Protein AF-A0A9E2GAQ6-F1 (afdb_monomer_lite)

Secondary structure (DSSP, 8-state):
-HHHHHHHHHHHHHHHHHHHHHHHTTT-HHHHHHHHHHHHHHHHHHHHHHHTTT--HHHHHHHHHHHHHHHHHHHHHHHHHHTS-----------PPTT----B--HHHHHHHHHHHHHHHHHHHHHHHHH--HHHHHHHHHHHHHHHHHHHHHHHHHHTEEEEEEEEEESTT--EEEEEEPPTT-S-B-GGGT---TTS--EEEEEEEEEPTTS-EEEEEEEEE--SS----TTSS-EE-S--TTGGGGGGS-TT--EEEEEEE-TTSPEEEEEEEE--

Foldseek 3Di:
DVQVVLLVVLLVVLLVVLVVVCVVVVNPNPVSLVVLVVQLVVLVVVLVVVVVVVDDPVVSVSSCSRGNVSSVSSSVVNQVVSPHDPDPPPDPDDPDDPDDDQKDFALQLLLVQLVCLQVVLVVVLVVLVVPPDDPVSVVSNVVSVVSNVVSVVSNVVSVLAPFEKEWEFEEQLSPWIWIATDPSNDRMDHCCLFDPDSVWDKAFQEWEWEQEPVRHIYIYGYIYTYDPDDDDSPPGNIDTDPDDLCPVVCVVRDGPFYKYWYWYQDPVRHTHTDDIDGPD

Radius of gyration: 24.65 Å; chains: 1; bounding box: 56×33×73 Å

pLDDT: mean 80.44, std 11.66, range [33.75, 93.94]

Sequence (280 aa):
MNYIVDFIINSASYFIMAYFVYSILGRNRKISVIGLSILLAVELFNFIGGILLNIDIKIMILYFVATVLPVLVALYGFLRITGGLPSFRVKFKGKKLKGISGDIQPKYLSSIFSYISIVGSLTFGILAYFYIEDYMKYVIIGVLTLSFIFGIYMVITNAQIESEKVILIIGRNKEKIYNYDIPKNKQRVVIADFFNNPNYIVDPIGIAILKQEDKKIEKHYLYWIATGDQIDVKGTDLKEITLLSYKDDLDHFEKYHFRSLTFQVGRMGKAELLTNKRIK

Structure (mmCIF, N/CA/C/O backbone):
data_AF-A0A9E2GAQ6-F1
#
_entry.id   AF-A0A9E2GAQ6-F1
#
loop_
_atom_site.group_PDB
_atom_site.id
_atom_site.type_symbol
_atom_site.label_atom_id
_atom_site.label_alt_id
_atom_site.label_comp_id
_atom_site.label_asym_id
_atom_site.label_entity_id
_atom_site.label_seq_id
_atom_site.pdbx_PDB_ins_code
_atom_site.Cartn_x
_atom_site.Cartn_y
_atom_site.Cartn_z
_atom_site.occupancy
_atom_site.B_iso_or_equiv
_atom_site.auth_seq_id
_atom_site.auth_comp_id
_atom_site.auth_asym_id
_atom_site.auth_atom_id
_atom_site.pdbx_PDB_model_num
ATOM 1 N N . MET A 1 1 ? 20.788 4.998 -30.306 1.00 50.44 1 MET A N 1
ATOM 2 C CA . MET A 1 1 ? 20.248 6.294 -29.837 1.00 50.44 1 MET A CA 1
ATOM 3 C C . MET A 1 1 ? 18.824 6.551 -30.343 1.00 50.44 1 MET A C 1
ATOM 5 O O . MET A 1 1 ? 17.966 6.782 -29.503 1.00 50.44 1 MET A O 1
ATOM 9 N N . ASN A 1 2 ? 18.536 6.403 -31.648 1.00 67.81 2 ASN A N 1
ATOM 10 C CA . ASN A 1 2 ? 17.190 6.634 -32.216 1.00 67.81 2 ASN A CA 1
ATOM 11 C C . ASN A 1 2 ? 16.089 5.758 -31.589 1.00 67.81 2 ASN A C 1
ATOM 13 O O . ASN A 1 2 ? 15.132 6.295 -31.055 1.00 67.81 2 ASN A O 1
ATOM 17 N N . TYR A 1 3 ? 16.286 4.440 -31.483 1.00 72.50 3 TYR A N 1
ATOM 18 C CA . TYR A 1 3 ? 15.240 3.527 -30.989 1.00 72.50 3 TYR A CA 1
ATOM 19 C C . TYR A 1 3 ? 14.735 3.797 -29.563 1.00 72.50 3 TYR A C 1
ATOM 21 O O . TYR A 1 3 ? 13.571 3.541 -29.272 1.00 72.50 3 TYR A O 1
ATOM 29 N N . ILE A 1 4 ? 15.584 4.304 -28.660 1.00 74.25 4 ILE A N 1
ATOM 30 C CA . ILE A 1 4 ? 15.154 4.634 -27.288 1.00 74.25 4 ILE A CA 1
ATOM 31 C C . ILE A 1 4 ? 14.362 5.943 -27.283 1.00 74.25 4 ILE A C 1
ATOM 33 O O . ILE A 1 4 ? 13.358 6.055 -26.583 1.00 74.25 4 ILE A O 1
ATOM 37 N N . VAL A 1 5 ? 14.798 6.928 -28.068 1.00 75.81 5 VAL A N 1
ATOM 38 C CA . VAL A 1 5 ? 14.075 8.194 -28.229 1.00 75.81 5 VAL A CA 1
ATOM 39 C C . VAL A 1 5 ? 12.713 7.930 -28.871 1.00 75.81 5 VAL A C 1
ATOM 41 O O . VAL A 1 5 ? 11.700 8.366 -28.329 1.00 75.81 5 VAL A O 1
ATOM 44 N N . ASP A 1 6 ? 12.671 7.118 -29.926 1.00 79.50 6 ASP A N 1
ATOM 45 C CA . ASP A 1 6 ? 11.439 6.697 -30.597 1.00 79.50 6 ASP A CA 1
ATOM 46 C C . ASP A 1 6 ? 10.524 5.921 -29.643 1.00 79.50 6 ASP A C 1
ATOM 48 O O . ASP A 1 6 ? 9.328 6.193 -29.565 1.00 79.50 6 ASP A O 1
ATOM 52 N N . PHE A 1 7 ? 11.083 5.018 -28.832 1.00 85.94 7 PHE A N 1
ATOM 53 C CA . PHE A 1 7 ? 10.340 4.309 -27.790 1.00 85.94 7 PHE A CA 1
ATOM 54 C C . PHE A 1 7 ? 9.675 5.271 -26.795 1.00 85.94 7 PHE A C 1
ATOM 56 O O . PHE A 1 7 ? 8.484 5.131 -26.498 1.00 85.94 7 PHE A O 1
ATOM 63 N N . ILE A 1 8 ? 10.425 6.251 -26.278 1.00 82.88 8 ILE A N 1
ATOM 64 C CA . ILE A 1 8 ? 9.920 7.228 -25.304 1.00 82.88 8 ILE A CA 1
ATOM 65 C C . ILE A 1 8 ? 8.842 8.106 -25.947 1.00 82.88 8 ILE A C 1
ATOM 67 O O . ILE A 1 8 ? 7.776 8.284 -25.356 1.00 82.88 8 ILE A O 1
ATOM 71 N N . ILE A 1 9 ? 9.088 8.617 -27.156 1.00 85.00 9 ILE A N 1
ATOM 72 C CA . ILE A 1 9 ? 8.151 9.480 -27.885 1.00 85.00 9 ILE A CA 1
ATOM 73 C C . ILE A 1 9 ? 6.862 8.724 -28.205 1.00 85.00 9 ILE A C 1
ATOM 75 O O . ILE A 1 9 ? 5.777 9.255 -27.961 1.00 85.00 9 ILE A O 1
ATOM 79 N N . ASN A 1 10 ? 6.949 7.477 -28.671 1.00 87.25 10 ASN A N 1
ATOM 80 C CA . ASN A 1 10 ? 5.779 6.658 -28.987 1.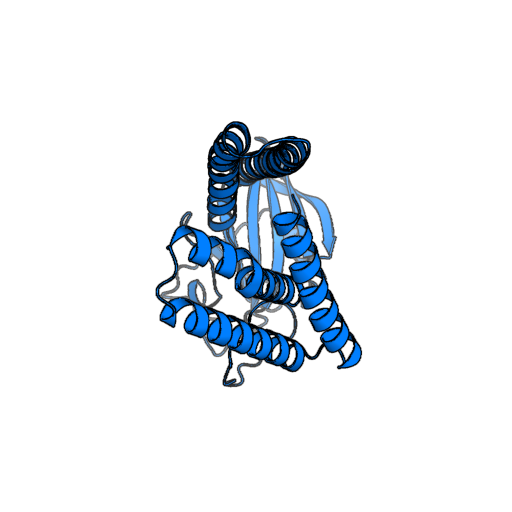00 87.25 10 ASN A CA 1
ATOM 81 C C . ASN A 1 10 ? 4.986 6.321 -27.719 1.00 87.25 10 ASN A C 1
ATOM 83 O O . ASN A 1 10 ? 3.768 6.499 -27.684 1.00 87.25 10 ASN A O 1
ATOM 87 N N . SER A 1 11 ? 5.671 5.934 -26.636 1.00 89.06 11 SER A N 1
ATOM 88 C CA . SER A 1 11 ? 5.033 5.670 -25.338 1.00 89.06 11 SER A CA 1
ATOM 89 C C . SER A 1 11 ? 4.294 6.904 -24.813 1.00 89.06 11 SER A C 1
ATOM 91 O O . SER A 1 11 ? 3.138 6.814 -24.392 1.00 89.06 11 SER A O 1
ATOM 93 N N . ALA A 1 12 ? 4.941 8.073 -24.864 1.00 85.50 12 ALA A N 1
ATOM 94 C CA . ALA A 1 12 ? 4.353 9.338 -24.438 1.00 85.50 12 ALA A CA 1
ATOM 95 C C . ALA A 1 12 ? 3.166 9.738 -25.325 1.00 85.50 12 ALA A C 1
ATOM 97 O O . ALA A 1 12 ? 2.124 10.129 -24.806 1.00 85.50 12 ALA A O 1
ATOM 98 N N . SER A 1 13 ? 3.284 9.580 -26.643 1.00 83.50 13 SER A N 1
ATOM 99 C CA . SER A 1 13 ? 2.233 9.912 -27.613 1.00 83.50 13 SER A CA 1
ATOM 100 C C . SER A 1 13 ? 0.969 9.080 -27.397 1.00 83.50 13 SER A C 1
ATOM 102 O O . SER A 1 13 ? -0.120 9.639 -27.250 1.00 83.50 13 SER A O 1
ATOM 104 N N . TYR A 1 14 ? 1.103 7.754 -27.280 1.00 91.31 14 TYR A N 1
ATOM 105 C CA . TYR A 1 14 ? -0.030 6.867 -26.999 1.00 91.31 14 TYR A CA 1
ATOM 106 C C . TYR A 1 14 ? -0.682 7.177 -25.650 1.00 91.31 14 TYR A C 1
ATOM 108 O O . TYR A 1 14 ? -1.912 7.194 -25.536 1.00 91.31 14 TYR A O 1
ATOM 116 N N . PHE A 1 15 ? 0.129 7.475 -24.632 1.00 90.12 15 PHE A N 1
ATOM 117 C CA . PHE A 1 15 ? -0.366 7.864 -23.318 1.00 90.12 15 PHE A CA 1
ATOM 118 C C . PHE A 1 15 ? -1.146 9.187 -23.362 1.00 90.12 15 PHE A C 1
ATOM 120 O O . PHE A 1 15 ? -2.269 9.254 -22.857 1.00 90.12 15 PHE A O 1
ATOM 127 N N . ILE A 1 16 ? -0.583 10.227 -23.987 1.00 85.25 16 ILE A N 1
ATOM 128 C CA . ILE A 1 16 ? -1.205 11.553 -24.117 1.00 85.25 16 ILE A CA 1
ATOM 129 C C . ILE A 1 16 ? -2.524 11.440 -24.875 1.00 85.25 16 ILE A C 1
ATOM 131 O O . ILE A 1 16 ? -3.532 11.979 -24.422 1.00 85.25 16 ILE A O 1
ATOM 135 N N . MET A 1 17 ? -2.552 10.691 -25.977 1.00 86.06 17 MET A N 1
ATOM 136 C CA . MET A 1 17 ? -3.766 10.464 -26.757 1.00 86.06 17 MET A CA 1
ATOM 137 C C . MET A 1 17 ? -4.860 9.789 -25.919 1.00 86.06 17 MET A C 1
ATOM 139 O O . MET A 1 17 ? -5.995 10.267 -25.866 1.00 86.06 17 MET A O 1
ATOM 143 N N . ALA A 1 18 ? -4.528 8.712 -25.203 1.00 86.25 18 ALA A N 1
ATOM 144 C CA . ALA A 1 18 ? -5.488 8.024 -24.344 1.00 86.25 18 ALA A CA 1
ATOM 145 C C . ALA A 1 18 ? -6.003 8.917 -23.204 1.00 86.25 18 ALA A C 1
ATOM 147 O O . ALA A 1 18 ? -7.195 8.881 -22.869 1.00 86.25 18 ALA A O 1
ATOM 148 N N . TYR A 1 19 ? -5.120 9.742 -22.634 1.00 83.25 19 TYR A N 1
ATOM 149 C CA . TYR A 1 19 ? -5.453 10.722 -21.603 1.00 83.25 19 TYR A CA 1
ATOM 150 C C . TYR A 1 19 ? -6.333 11.860 -22.132 1.00 83.25 19 TYR A C 1
ATOM 152 O O . TYR A 1 19 ? -7.272 12.283 -21.458 1.00 83.25 19 TYR A O 1
ATOM 160 N N . PHE A 1 20 ? -6.094 12.315 -23.358 1.00 81.69 20 PHE A N 1
ATOM 161 C CA . PHE A 1 20 ? -6.903 13.332 -24.018 1.00 81.69 20 PHE A CA 1
ATOM 162 C C . PHE A 1 20 ? -8.332 12.836 -24.273 1.00 81.69 20 PHE A C 1
ATOM 164 O O . PHE A 1 20 ? -9.295 13.482 -23.856 1.00 81.69 20 PHE A O 1
ATOM 171 N N . VAL A 1 21 ? -8.473 11.629 -24.837 1.00 80.50 21 VAL A N 1
ATOM 172 C CA . VAL A 1 21 ? -9.771 10.951 -25.019 1.00 80.50 21 VAL A CA 1
ATOM 173 C C . VAL A 1 21 ? -10.489 10.773 -23.678 1.00 80.50 21 VAL A C 1
ATOM 175 O O . VAL A 1 21 ? -11.688 11.025 -23.562 1.00 80.50 21 VAL A O 1
ATOM 178 N N . TYR A 1 22 ? -9.747 10.399 -22.635 1.00 85.31 22 TYR A N 1
ATOM 179 C CA . TYR A 1 22 ? -10.284 10.257 -21.283 1.00 85.31 22 TYR A CA 1
ATOM 180 C C . TYR A 1 22 ? -10.822 11.582 -20.734 1.00 85.31 22 TYR A C 1
ATOM 182 O O . TYR A 1 22 ? -11.888 11.602 -20.116 1.00 85.31 22 TYR A O 1
ATOM 190 N N . SER A 1 23 ? -10.101 12.681 -20.963 1.00 77.25 23 SER A N 1
ATOM 191 C CA . SER A 1 23 ? -10.471 14.018 -20.499 1.00 77.25 23 SER A CA 1
ATOM 192 C C . SER A 1 23 ? -11.749 14.525 -21.176 1.00 77.25 23 SER A C 1
ATOM 194 O O . SER A 1 23 ? -12.687 14.923 -20.485 1.00 77.25 23 SER A O 1
ATOM 196 N N . ILE A 1 24 ? -11.828 14.430 -22.509 1.00 81.06 24 ILE A N 1
ATOM 197 C CA . ILE A 1 24 ? -12.977 14.913 -23.297 1.00 81.06 24 ILE A CA 1
ATOM 198 C C . ILE A 1 24 ? -14.250 14.123 -22.988 1.00 81.06 24 ILE A C 1
ATOM 200 O O . ILE A 1 24 ? -15.330 14.696 -22.878 1.00 81.06 24 ILE A O 1
ATOM 204 N N . LEU A 1 25 ? -14.138 12.811 -22.779 1.00 79.31 25 LEU A N 1
ATOM 205 C CA . LEU A 1 25 ? -15.284 11.935 -22.516 1.00 79.31 25 LEU A CA 1
ATOM 206 C C . LEU A 1 25 ? -15.720 11.937 -21.042 1.00 79.31 25 LEU A C 1
ATOM 208 O O . LEU A 1 25 ? -16.242 10.939 -20.538 1.00 79.31 25 LEU A O 1
ATOM 212 N N . GLY A 1 26 ? -15.472 13.034 -20.321 1.00 76.12 26 GLY A N 1
ATOM 213 C CA . GLY A 1 26 ? -15.913 13.210 -18.938 1.00 76.12 26 GLY A CA 1
ATOM 214 C C . GLY A 1 26 ? -15.288 12.206 -17.970 1.00 76.12 26 GLY A C 1
ATOM 215 O O . GLY A 1 26 ? -15.963 11.716 -17.065 1.00 76.12 26 GLY A O 1
ATOM 216 N N . ARG A 1 27 ? -14.005 11.867 -18.161 1.00 78.31 27 ARG A N 1
ATOM 217 C CA . ARG A 1 27 ? -13.270 10.873 -17.356 1.00 78.31 27 ARG A CA 1
ATOM 218 C C . ARG A 1 27 ? -13.825 9.447 -17.486 1.00 78.31 27 ARG A C 1
ATOM 220 O O . ARG A 1 27 ? -13.675 8.614 -16.585 1.00 78.31 27 ARG A O 1
ATOM 227 N N . ASN A 1 28 ? -14.450 9.118 -18.619 1.00 77.69 28 ASN A N 1
ATOM 228 C CA . ASN A 1 28 ? -14.881 7.754 -18.911 1.00 77.69 28 ASN A CA 1
ATOM 229 C C . ASN A 1 28 ? -13.713 6.886 -19.409 1.00 77.69 28 ASN A C 1
ATOM 231 O O . ASN A 1 28 ? -13.470 6.738 -20.605 1.00 77.69 28 ASN A O 1
ATOM 235 N N . ARG A 1 29 ? -13.014 6.243 -18.469 1.00 81.25 29 ARG A N 1
ATOM 236 C CA . ARG A 1 29 ? -11.838 5.394 -18.746 1.00 81.25 29 ARG A CA 1
ATOM 237 C C . ARG A 1 29 ? -12.072 4.234 -19.714 1.00 81.25 29 ARG A C 1
ATOM 239 O O . ARG A 1 29 ? -11.113 3.762 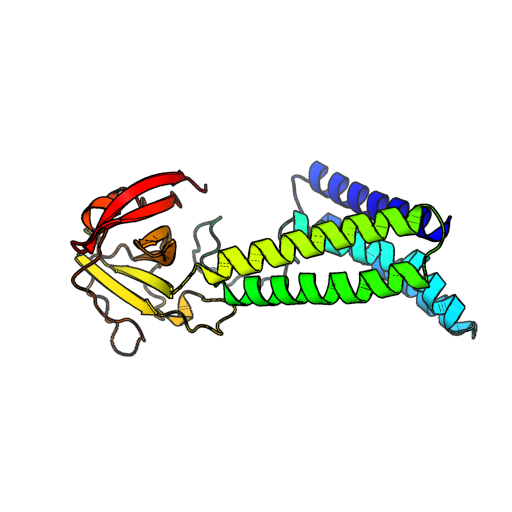-20.309 1.00 81.25 29 ARG A O 1
ATOM 246 N N . LYS A 1 30 ? -13.308 3.731 -19.847 1.00 84.19 30 LYS A N 1
ATOM 247 C CA . LYS A 1 30 ? -13.574 2.525 -20.650 1.00 84.19 30 LYS A CA 1
ATOM 248 C C . LYS A 1 30 ? -13.157 2.722 -22.102 1.00 84.19 30 LYS A C 1
ATOM 250 O O . LYS A 1 30 ? -12.543 1.835 -22.674 1.00 84.19 30 LYS A O 1
ATOM 255 N N . ILE A 1 31 ? -13.467 3.886 -22.660 1.00 79.88 31 ILE A N 1
ATOM 256 C CA . ILE A 1 31 ? -13.264 4.170 -24.080 1.00 79.88 31 ILE A CA 1
ATOM 257 C C . ILE A 1 31 ? -11.769 4.325 -24.382 1.00 79.88 31 ILE A C 1
ATOM 259 O O . ILE A 1 31 ? -11.275 3.704 -25.315 1.00 79.88 31 ILE A O 1
ATOM 263 N N . SER A 1 32 ? -11.020 5.030 -23.528 1.00 85.75 32 SER A N 1
ATOM 264 C CA . SER A 1 32 ? -9.559 5.135 -23.649 1.00 85.75 32 SER A CA 1
ATOM 265 C C . SER A 1 32 ? -8.843 3.791 -23.499 1.00 85.75 32 SER A C 1
ATOM 267 O O . SER A 1 32 ? -7.904 3.515 -24.239 1.00 85.75 32 SER A O 1
ATOM 269 N N . VAL A 1 33 ? -9.293 2.930 -22.574 1.00 88.25 33 VAL A N 1
ATOM 270 C CA . VAL A 1 33 ? -8.733 1.575 -22.419 1.00 88.25 33 VAL A CA 1
ATOM 271 C C . VAL A 1 33 ? -9.036 0.717 -23.644 1.00 88.25 33 VAL A C 1
ATOM 273 O O . VAL A 1 33 ? -8.145 0.013 -24.108 1.00 88.25 33 VAL A O 1
ATOM 276 N N . ILE A 1 34 ? -10.257 0.781 -24.186 1.00 85.62 34 ILE A N 1
ATOM 277 C CA . ILE A 1 34 ? -10.624 0.070 -25.420 1.00 85.62 34 ILE A CA 1
ATOM 278 C C . ILE A 1 34 ? -9.745 0.545 -26.582 1.00 85.62 34 ILE A C 1
ATOM 280 O O . ILE A 1 34 ? -9.168 -0.291 -27.266 1.00 85.62 34 ILE A O 1
ATOM 284 N N . GLY A 1 35 ? -9.566 1.859 -26.753 1.00 84.44 35 GLY A N 1
ATOM 285 C CA . GLY A 1 35 ? -8.701 2.419 -27.796 1.00 84.44 35 GLY A CA 1
ATOM 286 C C . GLY A 1 35 ? -7.252 1.933 -27.696 1.00 84.44 35 GLY A C 1
ATOM 287 O O . GLY A 1 35 ? -6.705 1.435 -28.675 1.00 84.44 35 GLY A O 1
ATOM 288 N N . LEU A 1 36 ? -6.652 1.984 -26.502 1.00 87.50 36 LEU A N 1
ATOM 289 C CA . LEU A 1 36 ? -5.300 1.454 -26.277 1.00 87.50 36 LEU A CA 1
ATOM 290 C C . LEU A 1 36 ? -5.212 -0.067 -26.458 1.00 87.50 36 LEU A C 1
ATOM 292 O O . LEU A 1 36 ? -4.188 -0.566 -26.910 1.00 87.50 36 LEU A O 1
ATOM 296 N N . SER A 1 37 ? -6.271 -0.808 -26.125 1.00 86.81 37 SER A N 1
ATOM 297 C CA . SER A 1 37 ? -6.312 -2.265 -26.311 1.00 86.81 37 SER A CA 1
ATOM 298 C C . SER A 1 37 ? -6.412 -2.646 -27.789 1.00 86.81 37 SER A C 1
ATOM 300 O O . SER A 1 37 ? -5.791 -3.620 -28.200 1.00 86.81 37 SER A O 1
ATOM 302 N N . ILE A 1 38 ? -7.151 -1.872 -28.592 1.00 89.56 38 ILE A N 1
ATOM 303 C CA . ILE A 1 38 ? -7.209 -2.042 -30.051 1.00 89.56 38 ILE A CA 1
ATOM 304 C C . ILE A 1 38 ? -5.837 -1.752 -30.660 1.00 89.56 38 ILE A C 1
ATOM 306 O O . ILE A 1 38 ? -5.345 -2.563 -31.435 1.00 89.56 38 ILE A O 1
ATOM 310 N N . LEU A 1 39 ? -5.189 -0.651 -30.266 1.00 89.19 39 LEU A N 1
ATOM 311 C CA . LEU A 1 39 ? -3.830 -0.334 -30.718 1.00 89.19 39 LEU A CA 1
ATOM 312 C C . LEU A 1 39 ? -2.841 -1.440 -30.349 1.00 89.19 39 LEU A C 1
ATOM 314 O O . LEU A 1 39 ? -2.064 -1.873 -31.190 1.00 89.19 39 LEU A O 1
ATOM 318 N N . LEU A 1 40 ? -2.921 -1.960 -29.123 1.00 92.06 40 LEU A N 1
ATOM 319 C CA . LEU A 1 40 ? -2.081 -3.073 -28.694 1.00 92.06 40 LEU A CA 1
ATOM 320 C C . LEU A 1 40 ? -2.331 -4.330 -29.535 1.00 92.06 40 LEU A C 1
ATOM 322 O O . LEU A 1 40 ? -1.381 -5.016 -29.894 1.00 92.06 40 LEU A O 1
ATOM 326 N N . ALA A 1 41 ? -3.590 -4.631 -29.858 1.00 89.00 41 ALA A N 1
ATOM 327 C CA . ALA A 1 41 ? -3.937 -5.766 -30.707 1.00 89.00 41 ALA A CA 1
ATOM 328 C C . ALA A 1 41 ? -3.405 -5.600 -32.140 1.00 89.00 41 ALA A C 1
ATOM 330 O O . ALA A 1 41 ? -2.921 -6.572 -32.713 1.00 89.00 41 ALA A O 1
ATOM 331 N N . VAL A 1 42 ? -3.445 -4.383 -32.694 1.00 89.75 42 VAL A N 1
ATOM 332 C CA . VAL A 1 42 ? -2.872 -4.064 -34.012 1.00 89.75 42 VAL A CA 1
ATOM 333 C C . VAL A 1 42 ? -1.354 -4.245 -34.003 1.00 89.75 42 VAL A C 1
ATOM 335 O O . VAL A 1 42 ? -0.823 -4.940 -34.866 1.00 89.75 42 VAL A O 1
ATOM 338 N N . GLU A 1 43 ? -0.653 -3.702 -33.005 1.00 90.94 43 GLU A N 1
ATOM 339 C CA . GLU A 1 43 ? 0.805 -3.855 -32.909 1.00 90.94 43 GLU A CA 1
ATOM 340 C C . GLU A 1 43 ? 1.224 -5.307 -32.658 1.00 90.94 43 GLU A C 1
ATOM 342 O O . GLU A 1 43 ? 2.198 -5.779 -33.237 1.00 90.94 43 GLU A O 1
ATOM 347 N N . LEU A 1 44 ? 0.464 -6.056 -31.853 1.00 90.31 44 LEU A N 1
ATOM 348 C CA . LEU A 1 44 ? 0.684 -7.492 -31.669 1.00 90.31 44 LEU A CA 1
ATOM 349 C C . LEU A 1 44 ? 0.443 -8.278 -32.959 1.00 90.31 44 LEU A C 1
ATOM 351 O O . LEU A 1 44 ? 1.196 -9.204 -33.248 1.00 90.31 44 LEU A O 1
ATOM 355 N N . PHE A 1 45 ? -0.572 -7.919 -33.745 1.00 90.19 45 PHE A N 1
ATOM 356 C CA . PHE A 1 45 ? -0.833 -8.554 -35.034 1.00 90.19 45 PHE A CA 1
ATOM 357 C C . PHE A 1 45 ? 0.315 -8.307 -36.021 1.00 90.19 45 PHE A C 1
ATOM 359 O O . PHE A 1 45 ? 0.819 -9.256 -36.621 1.00 90.19 45 PHE A O 1
ATOM 366 N N . ASN A 1 46 ? 0.796 -7.064 -36.117 1.00 85.06 46 ASN A N 1
ATOM 367 C CA . ASN A 1 46 ? 1.962 -6.710 -36.932 1.00 85.06 46 ASN A CA 1
ATOM 368 C C . ASN A 1 46 ? 3.228 -7.441 -36.457 1.00 85.06 46 ASN A C 1
ATOM 370 O O . ASN A 1 46 ? 3.988 -7.977 -37.264 1.00 85.06 46 ASN A O 1
ATOM 374 N N . PHE A 1 47 ? 3.419 -7.529 -35.139 1.00 86.62 47 PHE A N 1
ATOM 375 C CA . PHE A 1 47 ? 4.511 -8.273 -34.521 1.00 86.62 47 PHE A CA 1
ATOM 376 C C . PHE A 1 47 ? 4.489 -9.764 -34.882 1.00 86.62 47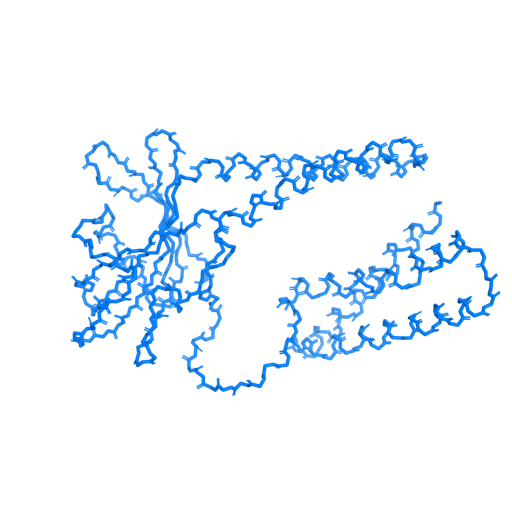 PHE A C 1
ATOM 378 O O . PHE A 1 47 ? 5.506 -10.309 -35.310 1.00 86.62 47 PHE A O 1
ATOM 385 N N . ILE A 1 48 ? 3.325 -10.412 -34.787 1.00 85.69 48 ILE A N 1
ATOM 386 C CA . ILE A 1 48 ? 3.135 -11.818 -35.172 1.00 85.69 48 ILE A CA 1
ATOM 387 C C . ILE A 1 48 ? 3.365 -12.016 -36.677 1.00 85.69 48 ILE A C 1
ATOM 389 O O . ILE A 1 48 ? 4.004 -12.990 -37.074 1.00 85.69 48 ILE A O 1
ATOM 393 N N . GLY A 1 49 ? 2.918 -11.074 -37.512 1.00 81.44 49 GLY A N 1
ATOM 394 C CA . GLY A 1 49 ? 3.216 -11.063 -38.946 1.00 81.44 49 GLY A CA 1
ATOM 395 C C . GLY A 1 49 ? 4.721 -11.041 -39.239 1.00 81.44 49 GLY A C 1
ATOM 396 O O . GLY A 1 49 ? 5.189 -11.770 -40.109 1.00 81.44 49 GLY A O 1
ATOM 397 N N . GLY A 1 50 ? 5.494 -10.279 -38.461 1.00 74.31 50 GLY A N 1
ATOM 398 C CA . GLY A 1 50 ? 6.958 -10.253 -38.545 1.00 74.31 50 GLY A CA 1
ATOM 399 C C . GLY A 1 50 ? 7.633 -11.556 -38.100 1.00 74.31 50 GLY A C 1
ATOM 400 O O . GLY A 1 50 ? 8.647 -11.945 -38.676 1.00 74.31 50 GLY A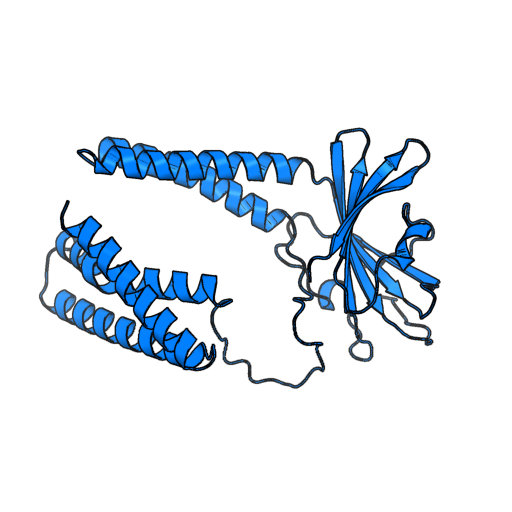 O 1
ATOM 401 N N . ILE A 1 51 ? 7.058 -12.274 -37.127 1.00 76.75 51 ILE A N 1
ATOM 402 C CA . ILE A 1 51 ? 7.568 -13.583 -36.673 1.00 76.75 51 ILE A CA 1
ATOM 403 C C . ILE A 1 51 ? 7.484 -14.633 -37.794 1.00 76.75 51 ILE A C 1
ATOM 405 O O . ILE A 1 51 ? 8.394 -15.447 -37.947 1.00 76.75 51 ILE A O 1
ATOM 409 N N . LEU A 1 52 ? 6.433 -14.590 -38.619 1.00 76.56 52 LEU A N 1
ATOM 410 C CA . LEU A 1 52 ? 6.220 -15.530 -39.729 1.00 76.56 52 LEU A CA 1
ATOM 411 C C . LEU A 1 52 ? 7.258 -15.403 -40.859 1.00 76.56 52 LEU A C 1
ATOM 413 O O . LEU A 1 52 ? 7.372 -16.306 -41.684 1.00 76.56 52 LEU A O 1
ATOM 417 N N . LEU A 1 53 ? 8.043 -14.322 -40.881 1.00 79.38 53 LEU A N 1
ATOM 418 C CA . LEU A 1 53 ? 9.095 -14.073 -41.873 1.00 79.38 53 LEU A CA 1
ATOM 419 C C . LEU A 1 53 ? 10.458 -14.688 -41.496 1.00 79.38 53 LEU A C 1
ATOM 421 O O . LEU A 1 53 ? 11.455 -14.413 -42.158 1.00 79.38 53 LEU A O 1
ATOM 425 N N . ASN A 1 54 ? 10.506 -15.533 -40.458 1.00 75.00 54 ASN A N 1
ATOM 426 C CA . ASN A 1 54 ? 11.694 -16.286 -40.028 1.00 75.00 54 ASN A CA 1
ATOM 427 C C . ASN A 1 54 ? 12.922 -15.395 -39.733 1.00 75.00 54 ASN A C 1
ATOM 429 O O . ASN A 1 54 ? 14.063 -15.717 -40.063 1.00 75.00 54 ASN A O 1
ATOM 433 N N . ILE A 1 55 ? 12.658 -14.238 -39.125 1.00 80.25 55 ILE A N 1
ATOM 434 C CA . ILE A 1 55 ? 13.650 -13.217 -38.783 1.00 80.25 55 ILE A CA 1
ATOM 435 C C . ILE A 1 55 ? 14.477 -13.661 -37.560 1.00 80.25 55 ILE A C 1
ATOM 437 O O . ILE A 1 55 ? 13.955 -14.301 -36.646 1.00 80.25 55 ILE A O 1
ATOM 441 N N . ASP A 1 56 ? 15.759 -13.274 -37.515 1.00 85.75 56 ASP A N 1
ATOM 442 C CA . ASP A 1 56 ? 16.642 -13.470 -36.354 1.00 85.75 56 ASP A CA 1
ATOM 443 C C . ASP A 1 56 ? 15.980 -12.973 -35.049 1.00 85.75 56 ASP A C 1
ATOM 445 O O . ASP A 1 56 ? 15.442 -11.863 -34.975 1.00 85.75 56 ASP A O 1
ATOM 449 N N . ILE A 1 57 ? 16.066 -13.788 -33.994 1.00 81.56 57 ILE A N 1
ATOM 450 C CA . ILE A 1 57 ? 15.544 -13.520 -32.645 1.00 81.56 57 ILE A CA 1
ATOM 451 C C . ILE A 1 57 ? 15.980 -12.143 -32.124 1.00 81.56 57 ILE A C 1
ATOM 453 O O . ILE A 1 57 ? 15.194 -11.453 -31.474 1.00 81.56 57 ILE A O 1
ATOM 457 N N . LYS A 1 58 ? 17.205 -11.698 -32.421 1.00 81.69 58 LYS A N 1
ATOM 458 C CA . LYS A 1 58 ? 17.693 -10.379 -31.982 1.00 81.69 58 LYS A CA 1
ATOM 459 C C . LYS A 1 58 ? 16.899 -9.233 -32.609 1.00 81.69 58 LYS A C 1
ATOM 461 O O . LYS A 1 58 ? 16.559 -8.268 -31.926 1.00 81.69 58 LYS A O 1
ATOM 466 N N . ILE A 1 59 ? 16.575 -9.356 -33.892 1.00 83.06 59 ILE A N 1
ATOM 467 C CA . ILE A 1 59 ? 15.781 -8.369 -34.630 1.00 83.06 59 ILE A CA 1
ATOM 468 C C . ILE A 1 59 ? 14.322 -8.436 -34.169 1.00 83.06 59 ILE A C 1
ATOM 470 O O . ILE A 1 59 ? 13.679 -7.402 -34.017 1.00 83.06 59 ILE A O 1
ATOM 474 N N . MET A 1 60 ? 13.822 -9.631 -33.853 1.00 83.62 60 MET A N 1
ATOM 475 C CA . MET A 1 60 ? 12.484 -9.828 -33.295 1.00 83.62 60 MET A CA 1
ATOM 476 C C . MET A 1 60 ? 12.317 -9.127 -31.939 1.00 83.62 60 MET A C 1
ATOM 478 O O . MET A 1 60 ? 11.330 -8.425 -31.726 1.00 83.62 60 MET A O 1
ATOM 482 N N . ILE A 1 61 ? 13.299 -9.243 -31.039 1.00 83.19 61 ILE A N 1
ATOM 483 C CA . ILE A 1 61 ? 13.293 -8.530 -29.752 1.00 83.19 61 ILE A CA 1
ATOM 484 C C . ILE A 1 61 ? 13.310 -7.015 -29.979 1.00 83.19 61 ILE A C 1
ATOM 486 O O . ILE A 1 61 ? 12.534 -6.294 -29.353 1.00 83.19 61 ILE A O 1
ATOM 490 N N . LEU A 1 62 ? 14.154 -6.523 -30.890 1.00 84.12 62 LEU A N 1
ATOM 491 C CA . LEU A 1 62 ? 14.216 -5.096 -31.205 1.00 84.12 62 LEU A CA 1
ATOM 492 C C . LEU A 1 62 ? 12.882 -4.586 -31.771 1.00 84.12 62 LEU A C 1
ATOM 494 O O . LEU A 1 62 ? 12.406 -3.529 -31.362 1.00 84.12 62 LEU A O 1
ATOM 498 N N . TYR A 1 63 ? 12.255 -5.357 -32.661 1.00 85.25 63 TYR A N 1
ATOM 499 C CA . TYR A 1 63 ? 10.959 -5.029 -33.244 1.00 85.25 63 TYR A CA 1
ATOM 500 C C . TYR A 1 63 ? 9.868 -4.974 -32.172 1.00 85.25 63 TYR A C 1
ATOM 502 O O . TYR A 1 63 ? 9.153 -3.981 -32.093 1.00 85.25 63 TYR A O 1
ATOM 510 N N . PHE A 1 64 ? 9.815 -5.958 -31.267 1.00 86.88 64 PHE A N 1
ATOM 511 C CA . PHE A 1 64 ? 8.894 -5.952 -30.125 1.00 86.88 64 PHE A CA 1
ATOM 512 C C . PHE A 1 64 ? 9.057 -4.705 -29.247 1.00 86.88 64 PHE A C 1
ATOM 514 O O . PHE A 1 64 ? 8.073 -4.074 -28.852 1.00 86.88 64 PHE A O 1
ATOM 521 N N . VAL A 1 65 ? 10.307 -4.349 -28.936 1.00 87.25 65 VAL A N 1
ATOM 522 C CA . VAL A 1 65 ? 10.639 -3.174 -28.123 1.00 87.25 65 VAL A CA 1
ATOM 523 C C . VAL A 1 65 ? 10.253 -1.880 -28.838 1.00 87.25 65 VAL A C 1
ATOM 525 O O . VAL A 1 65 ? 9.856 -0.931 -28.173 1.00 87.25 65 VAL A O 1
ATOM 528 N N . ALA A 1 66 ? 10.327 -1.832 -30.167 1.00 85.25 66 ALA A N 1
ATOM 529 C CA . ALA A 1 66 ? 9.992 -0.645 -30.946 1.00 85.25 66 ALA A CA 1
ATOM 530 C C . ALA A 1 66 ? 8.480 -0.461 -31.178 1.00 85.25 66 ALA A C 1
ATOM 532 O O . ALA A 1 66 ? 8.028 0.679 -31.269 1.00 85.25 66 ALA A O 1
ATOM 533 N N . THR A 1 67 ? 7.701 -1.545 -31.266 1.00 86.06 67 THR A N 1
ATOM 534 C CA . THR A 1 67 ? 6.284 -1.489 -31.680 1.00 86.06 67 THR A CA 1
ATOM 535 C C . THR A 1 67 ? 5.311 -1.814 -30.551 1.00 86.06 67 THR A C 1
ATOM 537 O O . THR A 1 67 ? 4.474 -0.990 -30.181 1.00 86.06 67 THR A O 1
ATOM 540 N N . VAL A 1 68 ? 5.451 -2.986 -29.931 1.00 91.06 68 VAL A N 1
ATOM 541 C CA . VAL A 1 68 ? 4.495 -3.500 -28.939 1.00 91.06 68 VAL A CA 1
ATOM 542 C C . VAL A 1 68 ? 4.730 -2.890 -27.558 1.00 91.06 68 VAL A C 1
ATOM 544 O O . VAL A 1 68 ? 3.789 -2.479 -26.869 1.00 91.06 68 VAL A O 1
ATOM 547 N N . LEU A 1 69 ? 5.993 -2.818 -27.133 1.00 90.88 69 LEU A N 1
ATOM 548 C CA . LEU A 1 69 ? 6.350 -2.372 -25.788 1.00 90.88 69 LEU A CA 1
ATOM 549 C C . LEU A 1 69 ? 5.926 -0.919 -25.475 1.00 90.88 69 LEU A C 1
ATOM 551 O O . LEU A 1 69 ? 5.440 -0.697 -24.363 1.00 90.88 69 LEU A O 1
ATOM 555 N N . PRO A 1 70 ? 6.013 0.063 -26.397 1.00 93.56 70 PRO A N 1
ATOM 556 C CA . PRO A 1 70 ? 5.529 1.419 -26.147 1.00 93.56 70 PRO A CA 1
ATOM 557 C C . PRO A 1 70 ? 4.038 1.475 -25.814 1.00 93.56 70 PRO A C 1
ATOM 559 O O . PRO A 1 70 ? 3.627 2.184 -24.893 1.00 93.56 70 PRO A O 1
ATOM 562 N N . VAL A 1 71 ? 3.216 0.694 -26.525 1.00 92.94 71 VAL A N 1
ATOM 563 C CA . VAL A 1 71 ? 1.767 0.633 -26.285 1.00 92.94 71 VAL A CA 1
ATOM 564 C C . VAL A 1 71 ? 1.472 -0.029 -24.940 1.00 92.94 71 VAL A C 1
ATOM 566 O O . VAL A 1 71 ? 0.614 0.449 -24.195 1.00 92.94 71 VAL A O 1
ATOM 569 N N . LEU A 1 72 ? 2.218 -1.080 -24.578 1.00 91.19 72 LEU A N 1
ATOM 570 C CA . LEU A 1 72 ? 2.119 -1.714 -23.258 1.00 91.19 72 LEU A CA 1
ATOM 571 C C . LEU A 1 72 ? 2.458 -0.738 -22.128 1.00 91.19 72 LEU A C 1
ATOM 573 O O . LEU A 1 72 ? 1.730 -0.674 -21.136 1.00 91.19 72 LEU A O 1
ATOM 577 N N . VAL A 1 73 ? 3.530 0.042 -22.279 1.00 90.94 73 VAL A N 1
ATOM 578 C CA . VAL A 1 73 ? 3.939 1.046 -21.288 1.00 90.94 73 VAL A CA 1
ATOM 579 C C . VAL A 1 73 ? 2.913 2.173 -21.189 1.00 90.94 73 VAL A C 1
ATOM 581 O O . VAL A 1 73 ? 2.538 2.553 -20.077 1.00 90.94 73 VAL A O 1
ATOM 584 N N . ALA A 1 74 ? 2.388 2.653 -22.317 1.00 91.69 74 ALA A N 1
ATOM 585 C CA . ALA A 1 74 ? 1.322 3.651 -22.342 1.00 91.69 74 ALA A CA 1
ATOM 586 C C . ALA A 1 74 ? 0.039 3.144 -21.663 1.00 91.69 74 ALA A C 1
ATOM 588 O O . ALA A 1 74 ? -0.543 3.847 -20.833 1.00 91.69 74 ALA A O 1
ATOM 589 N N . LEU A 1 75 ? -0.375 1.904 -21.948 1.00 91.62 75 LEU A N 1
ATOM 590 C CA . LEU A 1 75 ? -1.525 1.253 -21.319 1.00 91.62 75 LEU A CA 1
ATOM 591 C C . LEU A 1 75 ? -1.324 1.078 -19.817 1.00 91.62 75 LEU A C 1
ATOM 593 O O . LEU A 1 75 ? -2.206 1.431 -19.032 1.00 91.62 75 LEU A O 1
ATOM 597 N N . TYR A 1 76 ? -0.160 0.588 -19.402 1.00 88.06 76 TYR A N 1
ATOM 598 C CA . TYR A 1 76 ? 0.171 0.433 -17.992 1.00 88.06 76 TYR A CA 1
ATOM 599 C C . TYR A 1 76 ? 0.167 1.779 -17.255 1.00 88.06 76 TYR A C 1
ATOM 601 O O . TYR A 1 76 ? -0.481 1.908 -16.212 1.00 88.06 76 TYR A O 1
ATOM 609 N N . GLY A 1 77 ? 0.819 2.803 -17.814 1.00 86.38 77 GLY A N 1
ATOM 610 C CA . GLY A 1 77 ? 0.847 4.155 -17.256 1.00 86.38 77 GLY A CA 1
ATOM 611 C C . GLY A 1 77 ? -0.550 4.765 -17.150 1.00 86.38 77 GLY A C 1
ATOM 612 O O . GLY A 1 77 ? -0.930 5.278 -16.094 1.00 86.38 77 GLY A O 1
ATOM 613 N N . PHE A 1 78 ? -1.358 4.635 -18.206 1.00 87.50 78 PHE A N 1
ATOM 614 C CA . PHE A 1 78 ? -2.738 5.120 -18.236 1.00 87.50 78 PHE A CA 1
ATOM 615 C C . PHE A 1 78 ? -3.593 4.446 -17.163 1.00 87.50 78 PHE A C 1
ATOM 617 O O . PHE A 1 78 ? -4.289 5.119 -16.399 1.00 87.50 78 PHE A O 1
ATOM 624 N N . LEU A 1 79 ? -3.507 3.121 -17.043 1.00 87.44 79 LEU A N 1
ATOM 625 C CA . LEU A 1 79 ? -4.212 2.372 -16.009 1.00 87.44 79 LEU A CA 1
ATOM 626 C C . LEU A 1 79 ? -3.731 2.768 -14.612 1.00 87.44 79 LEU A C 1
ATOM 628 O O . LEU A 1 79 ? -4.555 2.943 -13.718 1.00 87.44 79 LEU A O 1
ATOM 632 N N . ARG A 1 80 ? -2.428 2.962 -14.396 1.00 83.50 80 ARG A N 1
ATOM 633 C CA . ARG A 1 80 ? -1.903 3.359 -13.084 1.00 83.50 80 ARG A CA 1
ATOM 634 C C . ARG A 1 80 ? -2.420 4.732 -12.655 1.00 83.50 80 ARG A C 1
ATOM 636 O O . ARG A 1 80 ? -2.829 4.881 -11.505 1.00 83.50 80 ARG A O 1
ATOM 643 N N . ILE A 1 81 ? -2.461 5.693 -13.576 1.00 81.75 81 ILE A N 1
ATOM 644 C CA . ILE A 1 81 ? -2.912 7.067 -13.314 1.00 81.75 81 ILE A CA 1
ATOM 645 C C . ILE A 1 81 ? -4.439 7.148 -13.157 1.00 81.75 81 ILE A C 1
ATOM 647 O O . ILE A 1 81 ? -4.937 7.914 -12.335 1.00 81.75 81 ILE A O 1
ATOM 651 N N . THR A 1 82 ? -5.200 6.319 -13.877 1.00 81.00 82 THR A N 1
ATOM 652 C CA . THR A 1 82 ? -6.679 6.339 -13.859 1.00 81.00 82 THR A CA 1
ATOM 653 C C . THR A 1 82 ? -7.328 5.316 -12.910 1.00 81.00 82 THR A C 1
ATOM 655 O O . THR A 1 82 ? -8.555 5.174 -12.885 1.00 81.00 82 THR A O 1
ATOM 658 N N . GLY A 1 83 ? -6.538 4.622 -12.080 1.00 70.81 83 GLY A N 1
ATOM 659 C CA . GLY A 1 83 ? -7.047 3.760 -11.001 1.00 70.81 83 GLY A CA 1
ATOM 660 C C . GLY A 1 83 ? -7.309 2.291 -11.380 1.00 70.81 83 GLY A C 1
ATOM 661 O O . GLY A 1 83 ? -8.278 1.693 -10.904 1.00 70.81 83 GLY A O 1
ATOM 662 N N . GLY A 1 84 ? -6.451 1.707 -12.216 1.00 68.38 84 GLY A N 1
ATOM 663 C CA . GLY A 1 84 ? -6.371 0.284 -12.565 1.00 68.38 84 GLY A CA 1
ATOM 664 C C . GLY A 1 84 ? -7.330 -0.183 -13.668 1.00 68.38 84 GLY A C 1
ATOM 665 O O . GLY A 1 84 ? -8.191 0.569 -14.131 1.00 68.38 84 GLY A O 1
ATOM 666 N N . LEU A 1 85 ? -7.197 -1.458 -14.071 1.00 60.66 85 LEU A N 1
ATOM 667 C CA . LEU A 1 85 ? -8.098 -2.114 -15.030 1.00 60.66 85 LEU A CA 1
ATOM 668 C C . LEU A 1 85 ? -9.558 -1.970 -14.568 1.00 60.66 85 LEU A C 1
ATOM 670 O O . LEU A 1 85 ? -9.878 -2.329 -13.424 1.00 60.66 85 LEU A O 1
ATOM 674 N N . PRO A 1 86 ? -10.480 -1.496 -15.428 1.00 50.78 86 PRO A N 1
ATOM 675 C CA . PRO A 1 86 ? -11.896 -1.713 -15.212 1.00 50.78 86 PRO A CA 1
ATOM 676 C C . PRO A 1 86 ? -12.154 -3.211 -15.367 1.00 50.78 86 PRO A C 1
ATOM 678 O O . PRO A 1 86 ? -12.545 -3.681 -16.427 1.00 50.78 86 PRO A O 1
ATOM 681 N N . SER A 1 87 ? -11.933 -3.971 -14.297 1.00 49.41 87 SER A N 1
ATOM 682 C CA . SER A 1 87 ? -12.507 -5.304 -14.172 1.00 49.41 87 SER A CA 1
ATOM 683 C C . SER A 1 87 ? -13.994 -5.178 -14.505 1.00 49.41 87 SER A C 1
ATOM 685 O O . SER A 1 87 ? -14.680 -4.307 -13.952 1.00 49.41 87 SER A O 1
ATOM 687 N N . PHE A 1 88 ? -14.469 -6.006 -15.438 1.00 41.47 88 PHE A N 1
ATOM 688 C CA . PHE A 1 88 ? -15.884 -6.251 -15.698 1.00 41.47 88 PHE A CA 1
ATOM 689 C C . PHE A 1 88 ? -16.528 -6.757 -14.400 1.00 41.47 88 PHE A C 1
ATOM 691 O O . PHE A 1 88 ? -16.713 -7.946 -14.177 1.00 41.47 88 PHE A O 1
ATOM 698 N N . ARG A 1 89 ? -16.818 -5.844 -13.472 1.00 38.88 89 ARG A N 1
ATOM 699 C CA . ARG A 1 89 ? -17.577 -6.148 -12.268 1.00 38.88 89 ARG A CA 1
ATOM 700 C C . ARG A 1 89 ? -19.038 -6.174 -12.676 1.00 38.88 89 ARG A C 1
ATOM 702 O O . ARG A 1 89 ? -19.681 -5.124 -12.721 1.00 38.88 89 ARG A O 1
ATOM 709 N N . VAL A 1 90 ? -19.550 -7.370 -12.949 1.00 36.34 90 VAL A N 1
ATOM 710 C CA . VAL A 1 90 ? -20.973 -7.662 -12.772 1.00 36.34 90 VAL A CA 1
ATOM 711 C C . VAL A 1 90 ? -21.279 -7.331 -11.310 1.00 36.34 90 VAL A C 1
ATOM 713 O O . VAL A 1 90 ? -20.796 -7.978 -10.384 1.00 36.34 90 VAL A O 1
ATOM 716 N N . LYS A 1 91 ? -21.947 -6.198 -11.089 1.00 33.75 91 LYS A N 1
ATOM 717 C CA . LYS A 1 91 ? -22.219 -5.678 -9.749 1.00 33.75 91 LYS A CA 1
ATOM 718 C C . LYS A 1 91 ? -23.443 -6.388 -9.180 1.00 33.75 91 LYS A C 1
ATOM 720 O O . LYS A 1 91 ? -24.560 -5.962 -9.452 1.00 33.75 91 LYS A O 1
ATOM 725 N N . PHE A 1 92 ? -23.236 -7.357 -8.294 1.00 37.12 92 PHE A N 1
ATOM 726 C CA . PHE A 1 92 ? -24.199 -7.561 -7.215 1.00 37.12 92 PHE A CA 1
ATOM 727 C C . PHE A 1 92 ? -24.093 -6.357 -6.270 1.00 37.12 92 PHE A C 1
ATOM 729 O O . PHE A 1 92 ? -23.028 -6.048 -5.728 1.00 37.12 92 PHE A O 1
ATOM 736 N N . LYS A 1 93 ? -25.179 -5.583 -6.181 1.00 38.31 93 LYS A N 1
ATOM 737 C CA . LYS A 1 93 ? -25.268 -4.339 -5.407 1.00 38.31 93 LYS A CA 1
ATOM 738 C C . LYS A 1 93 ? -25.210 -4.633 -3.901 1.00 38.31 93 LYS A C 1
ATOM 740 O O . LYS A 1 93 ? -26.237 -4.679 -3.239 1.00 38.31 93 LYS A O 1
ATOM 745 N N . GLY A 1 94 ? -24.007 -4.722 -3.344 1.00 41.06 94 GLY A N 1
ATOM 746 C CA . GLY A 1 94 ? -23.774 -4.325 -1.955 1.00 41.06 94 GLY A CA 1
ATOM 747 C C . GLY A 1 94 ? -23.678 -2.800 -1.895 1.00 41.06 94 GLY A C 1
ATOM 748 O O . GLY A 1 94 ? -22.891 -2.207 -2.640 1.00 41.06 94 GLY A O 1
ATOM 749 N N . LYS A 1 95 ? -24.492 -2.146 -1.060 1.00 41.09 95 LYS A N 1
ATOM 750 C CA . LYS A 1 95 ? -24.436 -0.695 -0.814 1.00 41.09 95 LYS A CA 1
ATOM 751 C C . LYS A 1 95 ? -23.095 -0.337 -0.150 1.00 41.09 95 LYS A C 1
ATOM 753 O O . LYS A 1 95 ? -23.012 -0.238 1.064 1.00 41.09 95 LYS A O 1
ATOM 758 N N . LYS A 1 96 ? -22.030 -0.159 -0.937 1.00 43.88 96 LYS A N 1
ATOM 759 C CA . LYS A 1 96 ? -20.780 0.465 -0.477 1.00 43.88 96 LYS A CA 1
ATOM 760 C C . LYS A 1 96 ? -20.849 1.967 -0.735 1.00 43.88 96 LYS A C 1
ATOM 762 O O . LYS A 1 96 ? -21.188 2.387 -1.845 1.00 43.88 96 LYS A O 1
ATOM 767 N N . LEU A 1 97 ? -20.512 2.761 0.278 1.00 44.78 97 LEU A N 1
ATOM 768 C CA . LEU A 1 97 ? -20.334 4.205 0.145 1.00 44.78 97 LEU A CA 1
ATOM 769 C C . LEU A 1 97 ? -19.249 4.490 -0.907 1.00 44.78 97 LEU A C 1
ATOM 771 O O . LEU A 1 97 ? -18.170 3.894 -0.910 1.00 44.78 97 LEU A O 1
ATOM 775 N N . LYS A 1 98 ? -19.574 5.354 -1.873 1.00 37.78 98 LYS A N 1
ATOM 776 C CA . LYS A 1 98 ? -18.685 5.723 -2.984 1.00 37.78 98 LYS A CA 1
ATOM 777 C C . LYS A 1 98 ? -17.441 6.437 -2.435 1.00 37.78 98 LYS A C 1
ATOM 779 O O . LYS A 1 98 ? -17.572 7.508 -1.863 1.00 37.78 98 LYS A O 1
ATOM 784 N N . GLY A 1 99 ? -16.246 5.910 -2.713 1.00 45.41 99 GLY A N 1
ATOM 785 C CA . GLY A 1 99 ? -15.016 6.720 -2.761 1.00 45.41 99 GLY A CA 1
ATOM 786 C C . GLY A 1 99 ? -13.878 6.356 -1.802 1.00 45.41 99 GLY A C 1
ATOM 787 O O . GLY A 1 99 ? -12.765 6.839 -2.019 1.00 45.41 99 GLY A O 1
ATOM 788 N N . ILE A 1 100 ? -14.097 5.484 -0.813 1.00 54.72 100 ILE A N 1
ATOM 789 C CA . ILE A 1 100 ? -13.045 5.035 0.117 1.00 54.72 100 ILE A CA 1
ATOM 790 C C . ILE A 1 100 ? -12.779 3.547 -0.134 1.00 54.72 100 ILE A C 1
ATOM 792 O O . ILE A 1 100 ? -13.697 2.727 -0.064 1.00 54.72 100 ILE A O 1
ATOM 796 N N . SER A 1 101 ? -11.540 3.179 -0.481 1.00 54.88 101 SER A N 1
ATOM 797 C CA . SER A 1 101 ? -11.167 1.764 -0.506 1.00 54.88 101 SER A CA 1
ATOM 798 C C . SER A 1 101 ? -11.143 1.271 0.935 1.00 54.88 101 SER A C 1
ATOM 800 O O . SER A 1 101 ? -10.269 1.662 1.697 1.00 54.88 101 SER A O 1
ATOM 802 N N . GLY A 1 102 ? -12.093 0.417 1.313 1.00 61.38 102 GLY A N 1
ATOM 803 C CA . GLY A 1 102 ? -12.106 -0.225 2.634 1.00 61.38 102 GLY A CA 1
ATOM 804 C C . GLY A 1 102 ? -11.014 -1.282 2.821 1.00 61.38 102 GLY A C 1
ATOM 805 O O . GLY A 1 102 ? -11.049 -2.003 3.811 1.00 61.38 102 GLY A O 1
ATOM 806 N N . ASP A 1 103 ? -10.091 -1.401 1.865 1.00 75.31 103 ASP A N 1
ATOM 807 C CA . ASP A 1 103 ? -8.985 -2.344 1.906 1.00 75.31 103 ASP A CA 1
ATOM 808 C C . ASP A 1 103 ? -7.762 -1.677 2.525 1.00 75.31 103 ASP A C 1
ATOM 810 O O . ASP A 1 103 ? -7.350 -0.594 2.100 1.00 75.31 103 ASP A O 1
ATOM 814 N N . ILE A 1 104 ? -7.154 -2.362 3.481 1.00 80.75 104 ILE A N 1
ATOM 815 C CA . ILE A 1 104 ? -5.896 -1.952 4.092 1.00 80.75 104 ILE A CA 1
ATOM 816 C C . ILE A 1 104 ? -4.765 -2.520 3.242 1.00 80.75 104 ILE A C 1
ATOM 818 O O . ILE A 1 104 ? -4.812 -3.686 2.835 1.00 80.75 104 ILE A O 1
ATOM 822 N N . GLN A 1 105 ? -3.745 -1.702 2.989 1.00 81.06 105 GLN A N 1
ATOM 823 C CA . GLN A 1 105 ? -2.479 -2.132 2.399 1.00 81.06 105 GLN A CA 1
ATOM 824 C C . GLN A 1 105 ? -1.404 -2.115 3.491 1.00 81.06 105 GLN A C 1
ATOM 826 O O . GLN A 1 105 ? -0.868 -1.044 3.780 1.00 81.06 105 GLN A O 1
ATOM 831 N N . PRO A 1 106 ? -1.110 -3.270 4.117 1.00 81.81 106 PRO A N 1
ATOM 832 C CA . PRO A 1 106 ? -0.063 -3.379 5.121 1.00 81.81 106 PRO A CA 1
ATOM 833 C C . PRO A 1 106 ? 1.312 -3.066 4.532 1.00 81.81 106 PRO A C 1
ATOM 835 O O . PRO A 1 106 ? 1.543 -3.159 3.319 1.00 81.81 106 PRO A O 1
ATOM 838 N N . LYS A 1 107 ? 2.274 -2.781 5.409 1.00 86.06 107 LYS A N 1
ATOM 839 C CA . LYS A 1 107 ? 3.661 -2.485 5.035 1.00 86.06 107 LYS A CA 1
ATOM 840 C C . LYS A 1 107 ? 4.330 -3.615 4.253 1.00 86.06 107 LYS A C 1
ATOM 842 O O . LYS A 1 107 ? 5.287 -3.355 3.541 1.00 86.06 107 LYS A O 1
ATOM 847 N N . TYR A 1 108 ? 3.847 -4.855 4.354 1.00 83.31 108 TYR A N 1
ATOM 848 C CA . TYR A 1 108 ? 4.459 -6.019 3.706 1.00 83.31 108 TYR A CA 1
ATOM 849 C C . TYR A 1 108 ? 4.674 -5.819 2.197 1.00 83.31 108 TYR A C 1
ATOM 851 O O . TYR A 1 108 ? 5.765 -6.048 1.679 1.00 83.31 108 TYR A O 1
ATOM 859 N N . LEU A 1 109 ? 3.657 -5.309 1.499 1.00 79.50 109 LEU A N 1
ATOM 860 C CA . LEU A 1 109 ? 3.714 -5.072 0.055 1.00 79.50 109 LEU A CA 1
ATOM 861 C C . LEU A 1 109 ? 4.677 -3.914 -0.276 1.00 79.50 109 LEU A C 1
ATOM 863 O O . LEU A 1 109 ? 5.468 -3.995 -1.215 1.00 79.50 109 LEU A O 1
ATOM 867 N N . SER A 1 110 ? 4.668 -2.875 0.562 1.00 80.69 110 SER A N 1
ATOM 868 C CA . SER A 1 110 ? 5.624 -1.763 0.520 1.00 80.69 110 SER A CA 1
ATOM 869 C C . SER A 1 110 ? 7.074 -2.246 0.697 1.00 80.69 110 SER A C 1
ATOM 871 O O . SER A 1 110 ? 7.958 -1.831 -0.051 1.00 80.69 110 SER A O 1
ATOM 873 N N . SER A 1 111 ? 7.317 -3.184 1.618 1.00 85.75 111 SER A N 1
ATOM 874 C CA . SER A 1 111 ? 8.632 -3.787 1.847 1.00 85.75 111 SER A CA 1
ATOM 875 C C . SER A 1 111 ? 9.102 -4.607 0.647 1.00 85.75 111 SER A C 1
ATOM 877 O O . SER A 1 111 ? 10.235 -4.434 0.203 1.00 85.75 111 SER A O 1
ATOM 879 N N . ILE A 1 112 ? 8.236 -5.443 0.064 1.00 83.81 112 ILE A N 1
ATOM 880 C CA . ILE A 1 112 ? 8.568 -6.191 -1.161 1.00 83.81 112 ILE A CA 1
ATOM 881 C C . ILE A 1 112 ? 8.980 -5.228 -2.276 1.00 83.81 112 ILE A C 1
ATOM 883 O O . ILE A 1 112 ? 10.039 -5.409 -2.874 1.00 83.81 112 ILE A O 1
ATOM 887 N N . PHE A 1 113 ? 8.192 -4.175 -2.521 1.00 78.56 113 PHE A N 1
ATOM 888 C CA . PHE A 1 113 ? 8.544 -3.179 -3.530 1.00 78.56 113 PHE A CA 1
ATOM 889 C C . PHE A 1 113 ? 9.870 -2.493 -3.229 1.00 78.56 113 PHE A C 1
ATOM 891 O O . PHE A 1 113 ? 10.658 -2.308 -4.147 1.00 78.56 113 PHE A O 1
ATOM 898 N N . SER A 1 11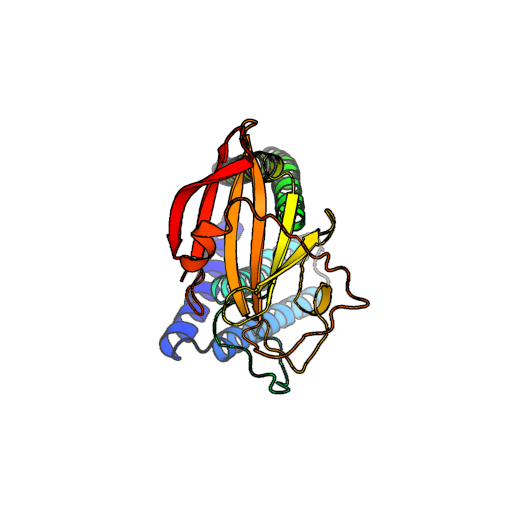4 ? 10.154 -2.164 -1.969 1.00 86.06 114 SER A N 1
ATOM 899 C CA . SER A 1 114 ? 11.432 -1.547 -1.620 1.00 86.06 114 SER A CA 1
ATOM 900 C C . SER A 1 114 ? 12.626 -2.458 -1.923 1.00 86.06 114 SER A C 1
ATOM 902 O O . SER A 1 114 ? 13.605 -1.990 -2.500 1.00 86.06 114 SER A O 1
ATOM 904 N N . TYR A 1 115 ? 12.525 -3.763 -1.645 1.00 88.19 115 TYR A N 1
ATOM 905 C CA . TYR A 1 115 ? 13.584 -4.717 -1.980 1.00 88.19 115 TYR A CA 1
ATOM 906 C C . TYR A 1 115 ? 13.742 -4.892 -3.489 1.00 88.19 115 TYR A C 1
ATOM 908 O O . TYR A 1 115 ? 14.867 -4.878 -3.983 1.00 88.19 115 TYR A O 1
ATOM 916 N N . ILE A 1 116 ? 12.634 -4.995 -4.231 1.00 84.00 116 ILE A N 1
ATOM 917 C CA . ILE A 1 116 ? 12.664 -5.073 -5.698 1.00 84.00 116 ILE A CA 1
ATOM 918 C C . ILE A 1 116 ? 13.295 -3.810 -6.288 1.00 84.00 116 ILE A C 1
ATOM 920 O O . ILE A 1 116 ? 14.133 -3.917 -7.177 1.00 84.00 116 ILE A O 1
ATOM 924 N N . SER A 1 117 ? 12.949 -2.624 -5.780 1.00 78.00 117 SER A N 1
ATOM 925 C CA . SER A 1 117 ? 13.552 -1.369 -6.228 1.00 78.00 117 SER A CA 1
ATOM 926 C C . SER A 1 117 ? 15.052 -1.336 -5.955 1.00 78.00 117 SER A C 1
ATOM 928 O O . SER A 1 117 ? 15.804 -0.941 -6.838 1.00 78.00 117 SER A O 1
ATOM 930 N N . ILE A 1 118 ? 15.512 -1.779 -4.782 1.00 86.69 118 ILE A N 1
ATOM 931 C CA . ILE A 1 118 ? 16.943 -1.817 -4.435 1.00 86.69 118 ILE A CA 1
ATOM 932 C C . ILE A 1 118 ? 17.694 -2.802 -5.338 1.00 86.69 118 ILE A C 1
ATOM 934 O O . ILE A 1 118 ? 18.627 -2.407 -6.037 1.00 86.69 118 ILE A O 1
ATOM 938 N N . VAL A 1 119 ? 17.273 -4.071 -5.348 1.00 86.88 119 VAL A N 1
ATOM 939 C CA . VAL A 1 119 ? 17.943 -5.140 -6.103 1.00 86.88 119 VAL A CA 1
ATOM 940 C C . VAL A 1 119 ? 17.877 -4.850 -7.597 1.00 86.88 119 VAL A C 1
ATOM 942 O O . VAL A 1 119 ? 18.903 -4.871 -8.268 1.00 86.88 119 VAL A O 1
ATOM 945 N N . GLY A 1 120 ? 16.699 -4.489 -8.105 1.00 73.94 120 GLY A N 1
ATOM 946 C CA . GLY A 1 120 ? 16.505 -4.128 -9.504 1.00 73.94 120 GLY A CA 1
ATOM 947 C C . GLY A 1 120 ? 17.383 -2.951 -9.917 1.00 73.94 120 GLY A C 1
ATOM 948 O O . GLY A 1 120 ? 18.053 -3.032 -10.941 1.00 73.94 120 GLY A O 1
ATOM 949 N N . SER A 1 121 ? 17.454 -1.888 -9.109 1.00 82.81 121 SER A N 1
ATOM 950 C CA . SER A 1 121 ? 18.286 -0.725 -9.446 1.00 82.81 121 SER A CA 1
ATOM 951 C C . SER A 1 121 ? 19.777 -1.059 -9.475 1.00 82.81 121 SER A C 1
ATOM 953 O O . SER A 1 121 ? 20.481 -0.573 -10.355 1.00 82.81 121 SER A O 1
ATOM 955 N N . LEU A 1 122 ? 20.258 -1.919 -8.570 1.00 88.50 122 LEU A N 1
ATOM 956 C CA . LEU A 1 122 ? 21.644 -2.393 -8.588 1.00 88.50 122 LEU A CA 1
ATOM 957 C C . LEU A 1 122 ? 21.929 -3.258 -9.818 1.00 88.50 122 LEU A C 1
ATOM 959 O O . LEU A 1 122 ? 22.873 -2.983 -10.555 1.00 88.50 122 LEU A O 1
ATOM 963 N N . THR A 1 123 ? 21.103 -4.277 -10.069 1.00 81.12 123 THR A N 1
ATOM 964 C CA . THR A 1 123 ? 21.296 -5.198 -11.194 1.00 81.12 123 THR A CA 1
ATOM 965 C C . THR A 1 123 ? 21.234 -4.457 -12.527 1.00 81.12 123 THR A C 1
ATOM 967 O O . THR A 1 123 ? 22.154 -4.567 -13.335 1.00 81.12 123 THR A O 1
ATOM 970 N N . PHE A 1 124 ? 20.196 -3.645 -12.749 1.00 76.00 124 PHE A N 1
ATOM 971 C CA . PHE A 1 124 ? 20.076 -2.859 -13.975 1.00 76.00 124 PHE A CA 1
ATOM 972 C C . PHE A 1 124 ? 21.109 -1.738 -14.056 1.00 76.00 124 PHE A C 1
ATOM 974 O O . PHE A 1 124 ? 21.499 -1.382 -15.160 1.00 76.00 124 PHE A O 1
ATOM 981 N N . GLY A 1 125 ? 21.591 -1.208 -12.928 1.00 81.06 125 GLY A N 1
ATOM 982 C CA . GLY A 1 125 ? 22.643 -0.191 -12.907 1.00 81.06 125 GLY A CA 1
ATOM 983 C C . GLY A 1 125 ? 23.976 -0.744 -13.399 1.00 81.06 125 GLY A C 1
ATOM 984 O O . GLY A 1 125 ? 24.624 -0.126 -14.241 1.00 81.06 125 GLY A O 1
ATOM 985 N N . ILE A 1 126 ? 24.341 -1.947 -12.943 1.00 84.38 126 ILE A N 1
ATOM 986 C CA . ILE A 1 126 ? 25.532 -2.666 -13.417 1.00 84.38 126 ILE A CA 1
ATOM 987 C C . ILE A 1 126 ? 25.396 -2.979 -14.910 1.00 84.38 126 ILE A C 1
ATOM 989 O O . ILE A 1 126 ? 26.303 -2.685 -15.684 1.00 84.38 126 ILE A O 1
ATOM 993 N N . LEU A 1 127 ? 24.249 -3.515 -15.339 1.00 74.81 127 LEU A N 1
ATOM 994 C CA . LEU A 1 127 ? 24.008 -3.794 -16.757 1.00 74.81 127 LEU A CA 1
ATOM 995 C C . LEU A 1 127 ? 24.068 -2.515 -17.604 1.00 74.81 127 LEU A C 1
ATOM 997 O O . LEU A 1 127 ? 24.724 -2.496 -18.640 1.00 74.81 127 LEU A O 1
ATOM 1001 N N . ALA A 1 128 ? 23.446 -1.425 -17.155 1.00 78.00 128 ALA A N 1
ATOM 1002 C CA . ALA A 1 128 ? 23.480 -0.148 -17.858 1.00 78.00 128 ALA A CA 1
ATOM 1003 C C . ALA A 1 128 ? 24.909 0.393 -17.996 1.00 78.00 128 ALA A C 1
ATOM 1005 O O . ALA A 1 128 ? 25.251 0.944 -19.035 1.00 78.00 128 ALA A O 1
ATOM 1006 N N . TYR A 1 129 ? 25.760 0.200 -16.986 1.00 86.06 129 TYR A N 1
ATOM 1007 C CA . TYR A 1 129 ? 27.154 0.631 -17.043 1.00 86.06 129 TYR A CA 1
ATOM 1008 C C . TYR A 1 129 ? 27.971 -0.107 -18.115 1.00 86.06 129 TYR A C 1
ATOM 1010 O O . TYR A 1 129 ? 28.780 0.527 -18.790 1.00 86.06 129 TYR A O 1
ATOM 1018 N N . PHE A 1 130 ? 27.755 -1.418 -18.282 1.00 86.12 130 PHE A N 1
ATOM 1019 C CA . PHE A 1 130 ? 28.502 -2.243 -19.242 1.00 86.12 130 PHE A CA 1
ATOM 1020 C C . PHE A 1 130 ? 27.927 -2.235 -20.663 1.00 86.12 130 PHE A C 1
ATOM 1022 O O . PHE A 1 130 ? 28.689 -2.355 -21.615 1.00 86.12 130 PHE A O 1
ATOM 1029 N N . TYR A 1 131 ? 26.603 -2.131 -20.813 1.00 79.44 131 TYR A N 1
ATOM 1030 C CA . TYR A 1 131 ? 25.923 -2.351 -22.097 1.00 79.44 131 TYR A CA 1
ATOM 1031 C C . TYR A 1 131 ? 25.360 -1.081 -22.745 1.00 79.44 131 TYR A C 1
ATOM 1033 O O . TYR A 1 131 ? 24.906 -1.144 -23.887 1.00 79.44 131 TYR A O 1
ATOM 1041 N N . ILE A 1 132 ? 25.331 0.054 -22.039 1.00 74.56 132 ILE A N 1
ATOM 1042 C CA . ILE A 1 132 ? 24.791 1.311 -22.571 1.00 74.56 132 ILE A CA 1
ATOM 1043 C C . ILE A 1 132 ? 25.926 2.309 -22.749 1.00 74.56 132 ILE A C 1
ATOM 1045 O O . ILE A 1 132 ? 26.679 2.594 -21.820 1.00 74.56 132 ILE A O 1
ATOM 1049 N N . GLU A 1 133 ? 26.020 2.866 -23.949 1.00 82.12 133 GLU A N 1
ATOM 1050 C CA . GLU A 1 133 ? 27.041 3.842 -24.313 1.00 82.12 133 GLU A CA 1
ATOM 1051 C C . GLU A 1 133 ? 26.505 5.282 -24.250 1.00 82.12 133 GLU A C 1
ATOM 1053 O O . GLU A 1 133 ? 25.298 5.537 -24.138 1.00 82.12 133 GLU A O 1
ATOM 1058 N N . ASP A 1 134 ? 27.442 6.230 -24.299 1.00 85.19 134 ASP A N 1
ATOM 1059 C CA . ASP A 1 134 ? 27.197 7.669 -24.401 1.00 85.19 134 ASP A CA 1
ATOM 1060 C C . ASP A 1 134 ? 26.366 8.289 -23.263 1.00 85.19 134 ASP A C 1
ATOM 1062 O O . ASP A 1 134 ? 26.281 7.788 -22.139 1.00 85.19 134 ASP A O 1
ATOM 1066 N N . TYR A 1 135 ? 25.775 9.451 -23.545 1.00 75.75 135 TYR A N 1
ATOM 1067 C CA . TYR A 1 135 ? 24.981 10.249 -22.617 1.00 75.75 135 TYR A CA 1
ATOM 1068 C C . TYR A 1 135 ? 23.812 9.466 -21.991 1.00 75.75 135 TYR A C 1
ATOM 1070 O O . TYR A 1 135 ? 23.486 9.658 -20.817 1.00 75.75 135 TYR A O 1
ATOM 1078 N N . MET A 1 136 ? 23.218 8.528 -22.738 1.00 72.06 136 MET A N 1
ATOM 1079 C CA . MET A 1 136 ? 22.092 7.710 -22.270 1.00 72.06 136 MET A CA 1
ATOM 1080 C C . MET A 1 136 ? 22.455 6.827 -21.074 1.00 72.06 136 MET A C 1
ATOM 1082 O O . MET A 1 136 ? 21.608 6.615 -20.202 1.00 72.06 136 MET A O 1
ATOM 1086 N N . LYS A 1 137 ? 23.715 6.379 -20.978 1.00 82.38 137 LYS A N 1
ATOM 1087 C CA . LYS A 1 137 ? 24.233 5.662 -19.806 1.00 82.38 137 LYS A CA 1
ATOM 1088 C C . LYS A 1 137 ? 24.019 6.470 -18.530 1.00 82.38 137 LYS A C 1
ATOM 1090 O O . LYS A 1 137 ? 23.478 5.960 -17.553 1.00 82.38 137 LYS A O 1
ATOM 1095 N N . TYR A 1 138 ? 24.405 7.744 -18.546 1.00 80.12 138 TYR A N 1
ATOM 1096 C CA . TYR A 1 138 ? 24.339 8.608 -17.367 1.00 80.12 138 TYR A CA 1
ATOM 1097 C C . TYR A 1 138 ? 22.898 8.926 -16.963 1.00 80.12 138 TYR A C 1
ATOM 1099 O O . TYR A 1 138 ? 22.592 8.939 -15.773 1.00 80.12 138 TYR A O 1
ATOM 1107 N N . VAL A 1 139 ? 21.995 9.108 -17.934 1.00 78.50 139 VAL A N 1
ATOM 1108 C CA . VAL A 1 139 ? 20.562 9.316 -17.664 1.00 78.50 139 VAL A CA 1
ATOM 1109 C C . VAL A 1 139 ? 19.954 8.092 -16.978 1.00 78.50 139 VAL A C 1
ATOM 1111 O O . VAL A 1 139 ? 19.295 8.221 -15.946 1.00 78.50 139 VAL A O 1
ATOM 1114 N N . ILE A 1 140 ? 20.209 6.896 -17.515 1.00 71.06 140 ILE A N 1
ATOM 1115 C CA . ILE A 1 140 ? 19.662 5.644 -16.976 1.00 71.06 140 ILE A CA 1
ATOM 1116 C C . ILE A 1 140 ? 20.241 5.357 -15.589 1.00 71.06 140 ILE A C 1
ATOM 1118 O O . ILE A 1 140 ? 19.483 5.080 -14.659 1.00 71.06 140 ILE A O 1
ATOM 1122 N N . ILE A 1 141 ? 21.556 5.507 -15.409 1.00 81.06 141 ILE A N 1
ATOM 1123 C CA . ILE A 1 141 ? 22.200 5.369 -14.095 1.00 81.06 141 ILE A CA 1
ATOM 1124 C C . ILE A 1 141 ? 21.628 6.382 -13.094 1.00 81.06 141 ILE A C 1
ATOM 1126 O O . ILE A 1 141 ? 21.369 6.018 -11.947 1.00 81.06 141 ILE A O 1
ATOM 1130 N N . GLY A 1 142 ? 21.365 7.625 -13.509 1.00 78.00 142 GLY A N 1
ATOM 1131 C CA . GLY A 1 142 ? 20.744 8.642 -12.659 1.00 78.00 142 GLY A CA 1
ATOM 1132 C C . GLY A 1 142 ? 19.356 8.229 -12.156 1.00 78.00 142 GLY A C 1
ATOM 1133 O O . GLY A 1 142 ? 19.095 8.271 -10.953 1.00 78.00 142 GLY A O 1
ATOM 1134 N N . VAL A 1 143 ? 18.483 7.751 -13.050 1.00 76.12 143 VAL A N 1
ATOM 1135 C CA . VAL A 1 143 ? 17.138 7.265 -12.684 1.00 76.12 143 VAL A CA 1
ATOM 1136 C C . VAL A 1 143 ? 17.214 6.053 -11.751 1.00 76.12 143 VAL A C 1
ATOM 1138 O O . VAL A 1 143 ? 16.494 5.996 -10.753 1.00 76.12 143 VAL A O 1
ATOM 1141 N N . LEU A 1 144 ? 18.108 5.102 -12.033 1.00 79.19 144 LEU A N 1
ATOM 1142 C CA . LEU A 1 144 ? 18.298 3.918 -11.192 1.00 79.19 144 LEU A CA 1
ATOM 1143 C C . LEU A 1 144 ? 18.851 4.289 -9.812 1.00 79.19 144 LEU A C 1
ATOM 1145 O O . LEU A 1 144 ? 18.411 3.737 -8.809 1.00 79.19 144 LEU A O 1
ATOM 1149 N N . THR A 1 145 ? 19.735 5.283 -9.733 1.00 85.50 145 THR A N 1
ATOM 1150 C CA . THR A 1 145 ? 20.247 5.803 -8.457 1.00 85.50 145 THR A CA 1
ATOM 1151 C C . THR A 1 145 ? 19.123 6.419 -7.621 1.00 85.50 145 THR A C 1
ATOM 1153 O O . THR A 1 145 ? 19.008 6.129 -6.431 1.00 85.50 145 THR A O 1
ATOM 1156 N N . LEU A 1 146 ? 18.237 7.211 -8.233 1.00 79.69 146 LEU A N 1
ATOM 1157 C CA . LEU A 1 146 ? 17.064 7.761 -7.542 1.00 79.69 146 LEU A CA 1
ATOM 1158 C C . LEU A 1 146 ? 16.109 6.660 -7.064 1.00 79.69 146 LEU A C 1
ATOM 1160 O O . LEU A 1 146 ? 15.641 6.702 -5.927 1.00 79.69 146 LEU A O 1
ATOM 1164 N N . SER A 1 147 ? 15.852 5.656 -7.905 1.00 78.00 147 SER A N 1
ATOM 1165 C CA . SER A 1 147 ? 15.044 4.481 -7.553 1.00 78.00 147 SER A CA 1
ATOM 1166 C C . SER A 1 147 ? 15.653 3.693 -6.384 1.00 78.00 147 SER A C 1
ATOM 1168 O O . SER A 1 147 ? 14.937 3.290 -5.466 1.00 78.00 147 SER A O 1
ATOM 1170 N N . PHE A 1 148 ? 16.979 3.539 -6.363 1.00 87.44 148 PHE A N 1
ATOM 1171 C CA . PHE A 1 148 ? 17.719 2.904 -5.275 1.00 87.44 148 PHE A CA 1
ATOM 1172 C C . PHE A 1 148 ? 17.585 3.681 -3.957 1.00 87.44 148 PHE A C 1
ATOM 1174 O O . PHE A 1 148 ? 17.205 3.100 -2.938 1.00 87.44 148 PHE A O 1
ATOM 1181 N N . ILE A 1 149 ? 17.818 5.000 -3.982 1.00 87.06 149 ILE A N 1
ATOM 1182 C CA . ILE A 1 149 ? 17.659 5.881 -2.811 1.00 87.06 149 ILE A CA 1
ATOM 1183 C C . ILE A 1 149 ? 16.220 5.820 -2.287 1.00 87.06 149 ILE A C 1
ATOM 1185 O O . ILE A 1 149 ? 15.998 5.683 -1.082 1.00 87.06 149 ILE A O 1
ATOM 1189 N N . PHE A 1 150 ? 15.234 5.867 -3.186 1.00 84.81 150 PHE A N 1
ATOM 1190 C CA . PHE A 1 150 ? 13.826 5.745 -2.825 1.00 84.81 150 PHE A CA 1
ATOM 1191 C C . PHE A 1 150 ? 13.511 4.385 -2.186 1.00 84.81 150 PHE A C 1
ATOM 1193 O O . PHE A 1 150 ? 12.816 4.326 -1.172 1.00 84.81 150 PHE A O 1
ATOM 1200 N N . GLY A 1 151 ? 14.065 3.295 -2.723 1.00 79.00 151 GLY A N 1
ATOM 1201 C CA . GLY A 1 151 ? 13.959 1.961 -2.133 1.00 79.00 151 GLY A CA 1
ATOM 1202 C C . GLY A 1 151 ? 14.494 1.916 -0.699 1.00 79.00 151 GLY A C 1
ATOM 1203 O O . GLY A 1 151 ? 13.791 1.452 0.198 1.00 79.00 151 GLY A O 1
ATOM 1204 N N . ILE A 1 152 ? 15.684 2.473 -0.449 1.00 90.94 152 ILE A N 1
ATOM 1205 C CA . ILE A 1 152 ? 16.270 2.555 0.902 1.00 90.94 152 ILE A CA 1
ATOM 1206 C C . ILE A 1 152 ? 15.383 3.372 1.845 1.00 90.94 152 ILE A C 1
ATOM 1208 O O . ILE A 1 152 ? 15.098 2.934 2.960 1.00 90.94 152 ILE A O 1
ATOM 1212 N N . TYR A 1 153 ? 14.911 4.537 1.401 1.00 89.50 153 TYR A N 1
ATOM 1213 C CA . TYR A 1 153 ? 14.008 5.376 2.189 1.00 89.50 153 TYR A CA 1
ATOM 1214 C C . TYR A 1 153 ? 12.744 4.611 2.618 1.00 89.50 153 TYR A C 1
ATOM 1216 O O . TYR A 1 153 ? 12.329 4.662 3.780 1.00 89.50 153 TYR A O 1
ATOM 1224 N N . MET A 1 154 ? 12.157 3.842 1.699 1.00 84.12 154 MET A N 1
ATOM 1225 C CA . MET A 1 154 ? 10.996 2.998 1.981 1.00 84.12 154 MET A CA 1
ATOM 1226 C C . MET A 1 154 ? 11.323 1.881 2.985 1.00 84.12 154 MET A C 1
ATOM 1228 O O . MET A 1 154 ? 10.527 1.631 3.887 1.00 84.12 154 MET A O 1
ATOM 1232 N N . VAL A 1 155 ? 12.500 1.246 2.900 1.00 90.94 155 VAL A N 1
ATOM 1233 C CA . VAL A 1 155 ? 12.942 0.255 3.902 1.00 90.94 155 VAL A CA 1
ATOM 1234 C C . VAL A 1 155 ? 13.032 0.887 5.291 1.00 90.94 155 VAL A C 1
ATOM 1236 O O . VAL A 1 155 ? 12.473 0.343 6.241 1.00 90.94 155 VAL A O 1
ATOM 1239 N N . ILE A 1 156 ? 13.688 2.045 5.414 1.00 88.88 156 ILE A N 1
ATOM 1240 C CA . ILE A 1 156 ? 13.880 2.733 6.701 1.00 88.88 156 ILE A CA 1
ATOM 1241 C C . ILE A 1 156 ? 12.530 3.107 7.321 1.00 88.88 156 ILE A C 1
ATOM 1243 O O . ILE A 1 156 ? 12.285 2.844 8.498 1.00 88.88 156 ILE A O 1
ATOM 1247 N N . THR A 1 157 ? 11.629 3.689 6.530 1.00 84.31 157 THR A N 1
ATOM 1248 C CA . THR A 1 157 ? 10.299 4.088 7.014 1.00 84.31 157 THR A CA 1
ATOM 1249 C C . THR A 1 157 ? 9.427 2.884 7.376 1.00 84.31 157 THR A C 1
ATOM 1251 O O . THR A 1 157 ? 8.734 2.916 8.391 1.00 84.31 157 THR A O 1
ATOM 1254 N N . ASN A 1 158 ? 9.490 1.788 6.614 1.00 85.81 158 ASN A N 1
ATOM 1255 C CA . ASN A 1 158 ? 8.773 0.551 6.939 1.00 85.81 158 ASN A CA 1
ATOM 1256 C C . ASN A 1 158 ? 9.354 -0.166 8.172 1.00 85.81 158 ASN A C 1
ATOM 1258 O O . ASN A 1 158 ? 8.606 -0.834 8.890 1.00 85.81 158 ASN A O 1
ATOM 1262 N N . ALA A 1 159 ? 10.661 -0.038 8.427 1.00 87.75 159 ALA A N 1
ATOM 1263 C CA . ALA A 1 159 ? 11.330 -0.622 9.590 1.00 87.75 159 ALA A CA 1
ATOM 1264 C C . ALA A 1 159 ? 10.900 0.038 10.908 1.00 87.75 159 ALA A C 1
ATOM 1266 O O . ALA A 1 159 ? 10.856 -0.632 11.935 1.00 87.75 159 ALA A O 1
ATOM 1267 N N . GLN A 1 160 ? 10.519 1.319 10.871 1.00 88.81 160 GLN A N 1
ATOM 1268 C CA . GLN A 1 160 ? 9.964 2.022 12.033 1.00 88.81 160 GLN A CA 1
ATOM 1269 C C . GLN A 1 160 ? 8.574 1.508 12.425 1.00 88.81 160 GLN A C 1
ATOM 1271 O O . GLN A 1 160 ? 8.169 1.676 13.568 1.00 88.81 160 GLN A O 1
ATOM 1276 N N . ILE A 1 161 ? 7.825 0.888 11.508 1.00 88.56 161 ILE A N 1
ATOM 1277 C CA . ILE A 1 161 ? 6.489 0.365 11.808 1.00 88.56 161 ILE A CA 1
ATOM 1278 C C . ILE A 1 161 ? 6.646 -0.947 12.573 1.00 88.56 161 ILE A C 1
ATOM 1280 O O . ILE A 1 161 ? 7.050 -1.952 11.994 1.00 88.56 161 ILE A O 1
ATOM 1284 N N . GLU A 1 162 ? 6.298 -0.981 13.849 1.00 89.50 162 GLU A N 1
ATOM 1285 C CA . GLU A 1 162 ? 6.396 -2.189 14.669 1.00 89.50 162 GLU A CA 1
ATOM 1286 C C . GLU A 1 162 ? 5.196 -3.108 14.454 1.00 89.50 162 GLU A C 1
ATOM 1288 O O . GLU A 1 162 ? 5.357 -4.296 14.152 1.00 89.50 162 GLU A O 1
ATOM 1293 N N . SER A 1 163 ? 3.998 -2.531 14.543 1.00 90.50 163 SER A N 1
ATOM 1294 C CA . SER A 1 163 ? 2.737 -3.258 14.491 1.00 90.50 163 SER A CA 1
ATOM 1295 C C . SER A 1 163 ? 1.701 -2.535 13.625 1.00 90.50 163 SER A C 1
ATOM 1297 O O . SER A 1 163 ? 1.683 -1.306 13.496 1.00 90.50 163 SER A O 1
ATOM 1299 N N . GLU A 1 164 ? 0.843 -3.331 12.993 1.00 92.69 164 GLU A N 1
ATOM 1300 C CA . GLU A 1 164 ? -0.313 -2.865 12.238 1.00 92.69 164 GLU A CA 1
ATOM 1301 C C . GLU A 1 164 ? -1.543 -3.610 12.750 1.00 92.69 164 GLU A C 1
ATOM 1303 O O . GLU A 1 164 ? -1.540 -4.840 12.828 1.00 92.69 164 GLU A O 1
ATOM 1308 N N . LYS A 1 165 ? -2.583 -2.871 13.133 1.00 93.94 165 LYS A N 1
ATOM 1309 C CA . LYS A 1 165 ? -3.785 -3.432 13.759 1.00 93.94 165 LYS A CA 1
ATOM 1310 C C . LYS A 1 165 ? -5.033 -2.806 13.163 1.00 93.94 165 LYS A C 1
ATOM 1312 O O . LYS A 1 165 ? -5.029 -1.638 12.774 1.00 93.94 165 LYS A O 1
ATOM 1317 N N . VAL A 1 166 ? -6.113 -3.569 13.116 1.00 93.12 166 VAL A N 1
ATOM 1318 C CA . VAL A 1 166 ? -7.457 -3.048 12.862 1.00 93.12 166 VAL A CA 1
ATOM 1319 C C . VAL A 1 166 ? -8.116 -2.781 14.201 1.00 93.12 166 VAL A C 1
ATOM 1321 O O . VAL A 1 166 ? -8.098 -3.643 15.073 1.00 93.12 166 VAL A O 1
ATOM 1324 N N . ILE A 1 167 ? -8.702 -1.599 14.355 1.00 92.81 167 ILE A N 1
ATOM 1325 C CA . ILE A 1 167 ? -9.521 -1.240 15.507 1.00 92.81 167 ILE A CA 1
ATOM 1326 C C . ILE A 1 167 ? -10.959 -1.089 15.020 1.00 92.81 167 ILE A C 1
ATOM 1328 O O . ILE A 1 167 ? -11.273 -0.174 14.254 1.00 92.81 167 ILE A O 1
ATOM 1332 N N . LEU A 1 168 ? -11.819 -2.009 15.447 1.00 91.06 168 LEU A N 1
ATOM 1333 C CA . LEU A 1 168 ? -13.237 -2.014 15.128 1.00 91.06 168 LEU A CA 1
ATOM 1334 C C . LEU A 1 168 ? -14.024 -1.440 16.302 1.00 91.06 168 LEU A C 1
ATOM 1336 O O . LEU A 1 168 ? -14.039 -2.000 17.396 1.00 91.06 168 LEU A O 1
ATOM 1340 N N . ILE A 1 169 ? -14.699 -0.328 16.055 1.00 89.94 169 ILE A N 1
ATOM 1341 C CA . ILE A 1 169 ? -15.553 0.343 17.027 1.00 89.94 169 ILE A CA 1
ATOM 1342 C C . ILE A 1 169 ? -17.000 -0.054 16.737 1.00 89.94 169 ILE A C 1
ATOM 1344 O O . ILE A 1 169 ? -17.455 0.033 15.594 1.00 89.94 169 ILE A O 1
ATOM 1348 N N . ILE A 1 170 ? -17.733 -0.473 17.764 1.00 88.25 170 ILE A N 1
ATOM 1349 C CA . ILE A 1 170 ? -19.138 -0.873 17.668 1.00 88.25 170 ILE A CA 1
ATOM 1350 C C . ILE A 1 170 ? -19.971 -0.013 18.620 1.00 88.25 170 ILE A C 1
ATOM 1352 O O . ILE A 1 170 ? -19.610 0.189 19.780 1.00 88.25 170 ILE A O 1
ATOM 1356 N N . GLY A 1 171 ? -21.102 0.485 18.118 1.00 83.00 171 GLY A N 1
ATOM 1357 C CA . GLY A 1 171 ? -22.069 1.259 18.897 1.00 83.00 171 GLY A CA 1
ATOM 1358 C C . GLY A 1 171 ? -22.143 2.725 18.477 1.00 83.00 171 GLY A C 1
ATOM 1359 O O . GLY A 1 171 ? -21.185 3.282 17.934 1.00 83.00 171 GLY A O 1
ATOM 1360 N N . ARG A 1 172 ? -23.285 3.374 18.744 1.00 73.50 172 ARG A N 1
ATOM 1361 C CA . ARG A 1 172 ? -23.484 4.815 18.480 1.00 73.50 172 ARG A CA 1
ATOM 1362 C C . ARG A 1 172 ? -22.540 5.693 19.307 1.00 73.50 172 ARG A C 1
ATOM 1364 O O . ARG A 1 172 ? -22.002 6.652 18.768 1.00 73.50 172 ARG A O 1
ATOM 1371 N N . ASN A 1 173 ? -22.281 5.296 20.553 1.00 69.69 173 ASN A N 1
ATOM 1372 C CA . ASN A 1 173 ? -21.411 6.006 21.494 1.00 69.69 173 ASN A CA 1
ATOM 1373 C C . ASN A 1 173 ? -20.045 5.322 21.681 1.00 69.69 173 ASN A C 1
ATOM 1375 O O . ASN A 1 173 ? -19.403 5.503 22.710 1.00 69.69 173 ASN A O 1
ATOM 1379 N N . LYS A 1 174 ? -19.594 4.523 20.699 1.00 70.06 174 LYS A N 1
ATOM 1380 C CA . LYS A 1 174 ? -18.281 3.839 20.732 1.00 70.06 174 LYS A CA 1
ATOM 1381 C C . LYS A 1 174 ? -18.107 2.943 21.966 1.00 70.06 174 LYS A C 1
ATOM 1383 O O . LYS A 1 174 ? -17.053 2.912 22.596 1.00 70.06 174 LYS A O 1
ATOM 1388 N N . GLU A 1 175 ? -19.174 2.231 22.306 1.00 73.94 175 GLU A N 1
ATOM 1389 C CA . GLU A 1 175 ? -19.311 1.483 23.557 1.00 73.94 175 GLU A CA 1
ATOM 1390 C C . GLU A 1 175 ? -18.373 0.279 23.623 1.00 73.94 175 GLU A C 1
ATOM 1392 O O . GLU A 1 175 ? -17.839 -0.021 24.688 1.00 73.94 175 GLU A O 1
ATOM 1397 N N . LYS A 1 176 ? -18.145 -0.386 22.484 1.00 87.25 176 LYS A N 1
ATOM 1398 C CA . LYS A 1 176 ? -17.267 -1.554 22.401 1.00 87.25 176 LYS A CA 1
ATOM 1399 C C . LYS A 1 176 ? -16.171 -1.337 21.376 1.00 87.25 176 LYS A C 1
ATOM 1401 O O . LYS A 1 176 ? -16.422 -0.861 20.266 1.00 87.25 176 LYS A O 1
ATOM 1406 N N . ILE A 1 177 ? -14.953 -1.705 21.752 1.00 89.44 177 ILE A N 1
ATOM 1407 C CA . ILE A 1 177 ? -13.767 -1.566 20.916 1.00 89.44 177 ILE A CA 1
ATOM 1408 C C . ILE A 1 177 ? -13.109 -2.933 20.821 1.00 89.44 177 ILE A C 1
ATOM 1410 O O . ILE A 1 177 ? -12.813 -3.568 21.830 1.00 89.44 177 ILE A O 1
ATOM 1414 N N . TYR A 1 178 ? -12.870 -3.368 19.594 1.00 91.50 178 TYR A N 1
ATOM 1415 C CA . TYR A 1 178 ? -12.206 -4.622 19.289 1.00 91.50 178 TYR A CA 1
ATOM 1416 C C . TYR A 1 178 ? -10.924 -4.354 18.515 1.00 91.50 178 TYR A C 1
ATOM 1418 O O . TYR A 1 178 ? -10.855 -3.407 17.727 1.00 91.50 178 TYR A O 1
ATOM 1426 N N . ASN A 1 179 ? -9.920 -5.200 18.711 1.00 93.69 179 ASN A N 1
ATOM 1427 C CA . ASN A 1 179 ? -8.710 -5.202 17.908 1.00 93.69 179 ASN A CA 1
ATOM 1428 C C . ASN A 1 179 ? -8.588 -6.488 17.081 1.00 93.69 179 ASN A C 1
ATOM 1430 O O . ASN A 1 179 ? -9.093 -7.545 17.448 1.00 93.69 179 ASN A O 1
ATOM 1434 N N . TYR A 1 180 ? -7.915 -6.372 15.944 1.00 92.88 180 TYR A N 1
ATOM 1435 C CA . TYR A 1 180 ? -7.456 -7.492 15.133 1.00 92.88 180 TYR A CA 1
ATOM 1436 C C . TYR A 1 180 ? -6.015 -7.212 14.713 1.00 92.88 180 TYR A C 1
ATOM 1438 O O . TYR A 1 180 ? -5.732 -6.208 14.050 1.00 92.88 180 TYR A O 1
ATOM 1446 N N . ASP A 1 181 ? -5.096 -8.080 15.128 1.00 92.00 181 ASP A N 1
ATOM 1447 C CA . ASP A 1 181 ? -3.679 -7.966 14.796 1.00 92.00 181 ASP A CA 1
ATOM 1448 C C . ASP A 1 181 ? -3.452 -8.407 13.345 1.00 92.00 181 ASP A C 1
ATOM 1450 O O . ASP A 1 181 ? -3.763 -9.539 12.972 1.00 92.00 181 ASP A O 1
ATOM 1454 N N . ILE A 1 182 ? -2.900 -7.526 12.505 1.00 91.31 182 ILE A N 1
ATOM 1455 C CA . ILE A 1 182 ? -2.663 -7.855 11.097 1.00 91.31 182 ILE A CA 1
ATOM 1456 C C . ILE A 1 182 ? -1.425 -8.762 11.001 1.00 91.31 182 ILE A C 1
ATOM 1458 O O . ILE A 1 182 ? -0.337 -8.360 11.428 1.00 91.31 182 ILE A O 1
ATOM 1462 N N . PRO A 1 183 ? -1.530 -9.961 10.392 1.00 89.44 183 PRO A N 1
ATOM 1463 C CA . PRO A 1 183 ? -0.372 -10.824 10.191 1.00 89.44 183 PRO A CA 1
ATOM 1464 C C . PRO A 1 183 ? 0.712 -10.135 9.352 1.00 89.44 183 PRO A C 1
ATOM 1466 O O . PRO A 1 183 ? 0.427 -9.530 8.317 1.00 89.44 183 PRO A O 1
ATOM 1469 N N . LYS A 1 184 ? 1.982 -10.276 9.757 1.00 85.75 184 LYS A N 1
ATOM 1470 C CA . LYS A 1 184 ? 3.132 -9.577 9.140 1.00 85.75 184 LYS A CA 1
ATOM 1471 C C . LYS A 1 184 ? 3.328 -9.867 7.645 1.00 85.75 184 LYS A C 1
ATOM 1473 O O . LYS A 1 184 ? 3.954 -9.072 6.952 1.00 85.75 184 LYS A O 1
ATOM 1478 N N . ASN A 1 185 ? 2.831 -11.003 7.161 1.00 85.56 185 ASN A N 1
ATOM 1479 C CA . ASN A 1 185 ? 2.931 -11.470 5.775 1.00 85.56 185 ASN A CA 1
ATOM 1480 C C . ASN A 1 185 ? 1.678 -11.170 4.933 1.00 85.56 185 ASN A C 1
ATOM 1482 O O . ASN A 1 185 ? 1.614 -11.554 3.764 1.00 85.56 185 ASN A O 1
ATOM 1486 N N . LYS A 1 186 ? 0.661 -10.512 5.502 1.00 84.38 186 LYS A N 1
ATOM 1487 C CA . LYS A 1 186 ? -0.593 -10.255 4.795 1.00 84.38 186 LYS A CA 1
ATOM 1488 C C . LYS A 1 186 ? -0.409 -9.091 3.818 1.00 84.38 186 LYS A C 1
ATOM 1490 O O . LYS A 1 186 ? -0.055 -7.981 4.201 1.00 84.38 186 LYS A O 1
ATOM 1495 N N . GLN A 1 187 ? -0.644 -9.345 2.530 1.00 80.06 187 GLN A N 1
ATOM 1496 C CA . GLN A 1 187 ? -0.489 -8.340 1.465 1.00 80.06 187 GLN A CA 1
ATOM 1497 C C . GLN A 1 187 ? -1.632 -7.321 1.427 1.00 80.06 187 GLN A C 1
ATOM 1499 O O . GLN A 1 187 ? -1.446 -6.184 0.996 1.00 80.06 187 GLN A O 1
ATOM 1504 N N . ARG A 1 188 ? -2.827 -7.743 1.840 1.00 85.25 188 ARG A N 1
ATOM 1505 C CA . ARG A 1 188 ? -4.048 -6.940 1.838 1.00 85.25 188 ARG A CA 1
ATOM 1506 C C . ARG A 1 188 ? -4.980 -7.466 2.914 1.00 85.25 188 ARG A C 1
ATOM 1508 O O . ARG A 1 188 ? -5.120 -8.679 3.043 1.00 85.25 188 ARG A O 1
ATOM 1515 N N . VAL A 1 189 ? -5.627 -6.555 3.634 1.00 84.81 189 VAL A N 1
ATOM 1516 C CA . VAL A 1 189 ? -6.695 -6.898 4.579 1.00 84.81 189 VAL A CA 1
ATOM 1517 C C . VAL A 1 189 ? -8.002 -6.308 4.073 1.00 84.81 189 VAL A C 1
ATOM 1519 O O . VAL A 1 189 ? -8.074 -5.122 3.740 1.00 84.81 189 VAL A O 1
ATOM 1522 N N . VAL A 1 190 ? -9.023 -7.149 3.979 1.00 87.19 190 VAL A N 1
ATOM 1523 C CA . VAL A 1 190 ? -10.400 -6.790 3.637 1.00 87.19 190 VAL A CA 1
ATOM 1524 C C . VAL A 1 190 ? -11.288 -6.935 4.870 1.00 87.19 190 VAL A C 1
ATOM 1526 O O . VAL A 1 190 ? -10.956 -7.668 5.790 1.00 87.19 190 VAL A O 1
ATOM 1529 N N . ILE A 1 191 ? -12.452 -6.280 4.888 1.00 85.31 191 ILE A N 1
ATOM 1530 C CA . ILE A 1 191 ? -13.386 -6.350 6.032 1.00 85.31 191 ILE A CA 1
ATOM 1531 C C . ILE A 1 191 ? -13.729 -7.799 6.408 1.00 85.31 191 ILE A C 1
ATOM 1533 O O . ILE A 1 191 ? -13.718 -8.143 7.583 1.00 85.31 191 ILE A O 1
ATOM 1537 N N . ALA A 1 192 ? -13.942 -8.662 5.411 1.00 84.75 192 ALA A N 1
ATOM 1538 C CA . ALA A 1 192 ? -14.265 -10.073 5.621 1.00 84.75 192 ALA A CA 1
ATOM 1539 C C . ALA A 1 192 ? -13.168 -10.869 6.354 1.00 84.75 192 ALA A C 1
ATOM 1541 O O . ALA A 1 192 ? -13.462 -11.941 6.868 1.00 84.75 192 ALA A O 1
ATOM 1542 N N . ASP A 1 193 ? -11.931 -10.358 6.420 1.00 84.69 193 ASP A N 1
ATOM 1543 C CA . ASP A 1 193 ? -10.844 -10.997 7.167 1.00 84.69 193 ASP A CA 1
ATOM 1544 C C . ASP A 1 193 ? -11.020 -10.898 8.686 1.00 84.69 193 ASP A C 1
ATOM 1546 O O . ASP A 1 193 ? -10.477 -11.728 9.404 1.00 84.69 193 ASP A O 1
ATOM 1550 N N . PHE A 1 194 ? -11.724 -9.873 9.176 1.00 86.69 194 PHE A N 1
ATOM 1551 C CA . PHE A 1 194 ? -11.895 -9.624 10.612 1.00 86.69 194 PHE A CA 1
ATOM 1552 C C . PHE A 1 194 ? -13.364 -9.524 11.036 1.00 86.69 194 PHE A C 1
ATOM 1554 O O . PHE A 1 194 ? -13.672 -9.669 12.213 1.00 86.69 194 PHE A O 1
ATOM 1561 N N . PHE A 1 195 ? -14.287 -9.285 10.103 1.00 86.56 195 PHE A N 1
ATOM 1562 C CA . PHE A 1 195 ? -15.711 -9.170 10.387 1.00 86.56 195 PHE A CA 1
ATOM 1563 C C . PHE A 1 195 ? -16.552 -9.727 9.235 1.00 86.56 195 PHE A C 1
ATOM 1565 O O . PHE A 1 195 ? -16.589 -9.167 8.137 1.00 86.56 195 PHE A O 1
ATOM 1572 N N . ASN A 1 196 ? -17.259 -10.827 9.499 1.00 82.88 196 ASN A N 1
ATOM 1573 C CA . ASN A 1 196 ? -18.033 -11.561 8.499 1.00 82.88 196 ASN A CA 1
ATOM 1574 C C . ASN A 1 196 ? -19.524 -11.621 8.862 1.00 82.88 196 ASN A C 1
ATOM 1576 O O . ASN A 1 196 ? -20.094 -12.694 9.040 1.00 82.88 196 ASN A O 1
ATOM 1580 N N . ASN A 1 197 ? -20.159 -10.455 9.001 1.00 81.62 197 ASN A N 1
ATOM 1581 C CA . ASN A 1 197 ? -21.610 -10.364 9.139 1.00 81.62 197 ASN A CA 1
ATOM 1582 C C . ASN A 1 197 ? -22.183 -9.403 8.081 1.00 81.62 197 ASN A C 1
ATOM 1584 O O . ASN A 1 197 ? -21.912 -8.200 8.140 1.00 81.62 197 ASN A O 1
ATOM 1588 N N . PRO A 1 198 ? -22.976 -9.900 7.112 1.00 76.81 198 PRO A N 1
ATOM 1589 C CA . PRO A 1 198 ? -23.491 -9.089 6.011 1.00 76.81 198 PRO A CA 1
ATOM 1590 C C . PRO A 1 198 ? -24.590 -8.104 6.432 1.00 76.81 198 PRO A C 1
ATOM 1592 O O . PRO A 1 198 ? -24.894 -7.186 5.670 1.00 76.81 198 PRO A O 1
ATOM 1595 N N . ASN A 1 199 ? -25.178 -8.269 7.621 1.00 80.75 199 ASN A N 1
ATOM 1596 C CA . ASN A 1 199 ? -26.259 -7.408 8.106 1.00 80.75 199 ASN A CA 1
ATOM 1597 C C . ASN A 1 199 ? -25.760 -6.029 8.552 1.00 80.75 199 ASN A C 1
ATOM 1599 O O . ASN A 1 199 ? -26.557 -5.101 8.686 1.00 80.75 199 ASN A O 1
ATOM 1603 N N . TYR A 1 200 ? -24.449 -5.877 8.755 1.00 81.25 200 TYR A N 1
ATOM 1604 C CA . TYR A 1 200 ? -23.854 -4.644 9.249 1.00 81.25 200 TYR A CA 1
ATOM 1605 C C . TYR A 1 200 ? -22.947 -3.988 8.213 1.00 81.25 200 TYR A C 1
ATOM 1607 O O . TYR A 1 200 ? -22.205 -4.633 7.472 1.00 81.25 200 TYR A O 1
ATOM 1615 N N . ILE A 1 201 ? -22.997 -2.658 8.190 1.00 80.69 201 ILE A N 1
ATOM 1616 C CA . ILE A 1 201 ? -22.105 -1.835 7.380 1.00 80.69 201 ILE A CA 1
ATOM 1617 C C . ILE A 1 201 ? -20.891 -1.489 8.237 1.00 80.69 201 ILE A C 1
ATOM 1619 O O . ILE A 1 201 ? -21.029 -0.870 9.291 1.00 80.69 201 ILE A O 1
ATOM 1623 N N . VAL A 1 202 ? -19.713 -1.888 7.761 1.00 85.19 202 VAL A N 1
ATOM 1624 C CA . VAL A 1 202 ? -18.428 -1.568 8.382 1.00 85.19 202 VAL A CA 1
ATOM 1625 C C . VAL A 1 202 ? -17.786 -0.427 7.601 1.00 85.19 202 VAL A C 1
ATOM 1627 O O . VAL A 1 202 ? -17.339 -0.613 6.465 1.00 85.19 202 VAL A O 1
ATOM 1630 N N . ASP A 1 203 ? -17.758 0.756 8.206 1.00 83.94 203 ASP A N 1
ATOM 1631 C CA . ASP A 1 203 ? -17.267 1.975 7.571 1.00 83.94 203 ASP A CA 1
ATOM 1632 C C . ASP A 1 203 ? -15.826 2.281 8.011 1.00 83.94 203 ASP A C 1
ATOM 1634 O O . ASP A 1 203 ? -15.561 2.348 9.211 1.00 83.94 203 ASP A O 1
ATOM 1638 N N . PRO A 1 204 ? -14.875 2.500 7.085 1.00 86.44 204 PRO A N 1
ATOM 1639 C CA . PRO A 1 204 ? -13.549 2.999 7.438 1.00 86.44 204 PRO A CA 1
ATOM 1640 C C . PRO A 1 204 ? -13.640 4.468 7.874 1.00 86.44 204 PRO A C 1
ATOM 1642 O O . PRO A 1 204 ? -14.150 5.304 7.124 1.00 86.44 204 PRO A O 1
ATOM 1645 N N . ILE A 1 205 ? -13.113 4.795 9.055 1.00 86.75 205 ILE A N 1
ATOM 1646 C CA . ILE A 1 205 ? -13.173 6.158 9.618 1.00 86.75 205 ILE A CA 1
ATOM 1647 C C . ILE A 1 205 ? -11.809 6.861 9.643 1.00 86.75 205 ILE A C 1
ATOM 1649 O O . ILE A 1 205 ? -11.751 8.089 9.604 1.00 86.75 205 ILE A O 1
ATOM 1653 N N . GLY A 1 206 ? -10.696 6.123 9.645 1.00 87.12 206 GLY A N 1
ATOM 1654 C CA . GLY A 1 206 ? -9.379 6.755 9.602 1.00 87.12 206 GLY A CA 1
ATOM 1655 C C . GLY A 1 206 ? -8.208 5.856 9.965 1.00 87.12 206 GLY A C 1
ATOM 1656 O O . GLY A 1 206 ? -8.319 4.631 10.008 1.00 87.12 206 GLY A O 1
ATOM 1657 N N . ILE A 1 207 ? -7.069 6.498 10.215 1.00 89.62 207 ILE A N 1
ATOM 1658 C CA . ILE A 1 207 ? -5.826 5.868 10.662 1.00 89.62 207 ILE A CA 1
ATOM 1659 C C . ILE A 1 207 ? -5.308 6.642 11.874 1.00 89.62 207 ILE A C 1
ATOM 1661 O O . ILE A 1 207 ? -5.159 7.863 11.814 1.00 89.62 207 ILE A O 1
ATOM 1665 N N . ALA A 1 208 ? -5.005 5.937 12.958 1.00 90.62 208 ALA A N 1
ATOM 1666 C CA . ALA A 1 208 ? -4.226 6.472 14.066 1.00 90.62 208 ALA A CA 1
ATOM 1667 C C . ALA A 1 208 ? -2.782 5.965 13.955 1.00 90.62 208 ALA A C 1
ATOM 1669 O O . ALA A 1 208 ? -2.542 4.768 13.801 1.00 90.62 208 ALA A O 1
ATOM 1670 N N . ILE A 1 209 ? -1.825 6.888 13.992 1.00 90.50 209 ILE A N 1
ATOM 1671 C CA . ILE A 1 209 ? -0.389 6.609 13.940 1.00 90.50 209 ILE A CA 1
ATOM 1672 C C . ILE A 1 209 ? 0.183 6.937 15.313 1.00 90.50 209 ILE A C 1
ATOM 1674 O O . ILE A 1 209 ? 0.277 8.106 15.674 1.00 90.50 209 ILE A O 1
ATOM 1678 N N . LEU A 1 210 ? 0.562 5.923 16.077 1.00 90.44 210 LEU A N 1
ATOM 1679 C CA . LEU A 1 210 ? 1.130 6.079 17.413 1.00 90.44 210 LEU A CA 1
ATOM 1680 C C . LEU A 1 210 ? 2.649 6.057 17.311 1.00 90.44 210 LEU A C 1
ATOM 1682 O O . LEU A 1 210 ? 3.217 5.051 16.898 1.00 90.44 210 LEU A O 1
ATOM 1686 N N . LYS A 1 211 ? 3.305 7.154 17.682 1.00 88.00 211 LYS A N 1
ATOM 1687 C CA . LYS A 1 211 ? 4.760 7.215 17.835 1.00 88.00 211 LYS A CA 1
ATOM 1688 C C . LYS A 1 211 ? 5.124 6.879 19.277 1.00 88.00 211 LYS A C 1
ATOM 1690 O O . LYS A 1 211 ? 4.690 7.579 20.193 1.00 88.00 211 LYS A O 1
ATOM 1695 N N . GLN A 1 212 ? 5.910 5.827 19.458 1.00 86.19 212 GLN A N 1
ATOM 1696 C CA . GLN A 1 212 ? 6.484 5.452 20.748 1.00 86.19 212 GLN A CA 1
ATOM 1697 C C . GLN A 1 212 ? 7.788 6.222 21.021 1.00 86.19 212 GLN A C 1
ATOM 1699 O O . GLN A 1 212 ? 8.362 6.839 20.116 1.00 86.19 212 GLN A O 1
ATOM 1704 N N . GLU A 1 213 ? 8.262 6.196 22.272 1.00 75.62 213 GLU A N 1
ATOM 1705 C CA . GLU A 1 213 ? 9.489 6.900 22.691 1.00 75.62 213 GLU A CA 1
ATOM 1706 C C . GLU A 1 213 ? 10.740 6.432 21.926 1.00 75.62 213 GLU A C 1
ATOM 1708 O O . GLU A 1 213 ? 11.644 7.225 21.668 1.00 75.62 213 GLU A O 1
ATOM 1713 N N . ASP A 1 214 ? 10.775 5.172 21.487 1.00 80.12 214 ASP A N 1
ATOM 1714 C CA . ASP A 1 214 ? 11.880 4.563 20.736 1.00 80.12 214 ASP A CA 1
ATOM 1715 C C . ASP A 1 214 ? 11.831 4.841 19.217 1.00 80.12 214 ASP A C 1
ATOM 1717 O O . ASP A 1 214 ? 12.538 4.202 18.435 1.00 80.12 214 ASP A O 1
ATOM 1721 N N . LYS A 1 215 ? 11.016 5.815 18.783 1.00 78.81 215 LYS A N 1
ATOM 1722 C CA . LYS A 1 215 ? 10.731 6.151 17.373 1.00 78.81 215 LYS A CA 1
ATOM 1723 C C . LYS A 1 215 ? 10.026 5.039 16.590 1.00 78.81 215 LYS A C 1
ATOM 1725 O O . LYS A 1 215 ? 9.868 5.186 15.373 1.00 78.81 215 LYS A O 1
ATOM 1730 N N . LYS A 1 216 ? 9.575 3.962 17.238 1.00 87.25 216 LYS A N 1
ATOM 1731 C CA . LYS A 1 216 ? 8.704 2.992 16.582 1.00 87.25 216 LYS A CA 1
ATOM 1732 C C . LYS A 1 216 ? 7.298 3.536 16.425 1.00 87.25 216 LYS A C 1
ATOM 1734 O O . LYS A 1 216 ? 6.856 4.455 17.117 1.00 87.25 216 LYS A O 1
ATOM 1739 N N . ILE A 1 217 ? 6.612 2.973 15.445 1.00 89.62 217 ILE A N 1
ATOM 1740 C CA . ILE A 1 217 ? 5.302 3.404 15.003 1.00 89.62 217 ILE A CA 1
ATOM 1741 C C . ILE A 1 217 ? 4.348 2.219 15.060 1.00 89.62 217 ILE A C 1
ATOM 1743 O O . ILE A 1 217 ? 4.599 1.189 14.433 1.00 89.62 217 ILE A O 1
ATOM 1747 N N . GLU A 1 218 ? 3.213 2.396 15.723 1.00 91.06 218 GLU A N 1
ATOM 1748 C CA . GLU A 1 218 ? 2.061 1.512 15.561 1.00 91.06 218 GLU A CA 1
ATOM 1749 C C . GLU A 1 218 ? 1.024 2.182 14.661 1.00 91.06 218 GLU A C 1
ATOM 1751 O O . GLU A 1 218 ? 0.701 3.363 14.821 1.00 91.06 218 GLU A O 1
ATOM 1756 N N . LYS A 1 219 ? 0.503 1.435 13.685 1.00 90.81 219 LYS A N 1
ATOM 1757 C CA . LYS A 1 219 ? -0.562 1.917 12.799 1.00 90.81 219 LYS A CA 1
ATOM 1758 C C . LYS A 1 219 ? -1.860 1.199 13.104 1.00 90.81 219 LYS A C 1
ATOM 1760 O O . LYS A 1 219 ? -1.967 -0.015 12.937 1.00 90.81 219 LYS A O 1
ATOM 1765 N N . HIS A 1 220 ? -2.860 1.966 13.507 1.00 93.88 220 HIS A N 1
ATOM 1766 C CA . HIS A 1 220 ? -4.196 1.476 13.793 1.00 93.88 220 HIS A CA 1
ATOM 1767 C C . HIS A 1 220 ? -5.158 1.938 12.702 1.00 93.88 220 HIS A C 1
ATOM 1769 O O . HIS A 1 220 ? -5.400 3.133 12.531 1.00 93.88 220 HIS A O 1
ATOM 1775 N N . TYR A 1 221 ? -5.716 0.986 11.962 1.00 91.69 221 TYR A N 1
ATOM 1776 C CA . TYR A 1 221 ? -6.726 1.226 10.939 1.00 91.69 221 TYR A CA 1
ATOM 1777 C C . TYR A 1 221 ? -8.109 1.167 11.584 1.00 91.69 221 TYR A C 1
ATOM 1779 O O . TYR A 1 221 ? -8.509 0.129 12.109 1.00 91.69 221 TYR A O 1
ATOM 1787 N N . LEU A 1 222 ? -8.823 2.288 11.577 1.00 91.06 222 LEU A N 1
ATOM 1788 C CA . LEU A 1 222 ? -10.054 2.462 12.338 1.00 91.06 222 LEU A CA 1
ATOM 1789 C C . LEU A 1 222 ? -11.283 2.210 11.466 1.00 91.06 222 LEU A C 1
ATOM 1791 O O . LEU A 1 222 ? -11.445 2.815 10.400 1.00 91.06 222 LEU A O 1
ATOM 1795 N N . TYR A 1 223 ? -12.176 1.367 11.975 1.00 89.94 223 TYR A N 1
ATOM 1796 C CA . TYR A 1 223 ? -13.468 1.052 11.378 1.00 89.94 223 TYR A CA 1
ATOM 1797 C C . TYR A 1 223 ? -14.589 1.248 12.392 1.00 89.94 223 TYR A C 1
ATOM 1799 O O . TYR A 1 223 ? -14.395 1.062 13.592 1.00 89.94 223 TYR A O 1
ATOM 1807 N N . TRP A 1 224 ? -15.775 1.589 11.900 1.00 88.56 224 TRP A N 1
ATOM 1808 C CA . TRP A 1 224 ? -16.950 1.817 12.724 1.00 88.56 224 TRP A CA 1
ATOM 1809 C C . TRP A 1 224 ? -18.168 1.059 12.207 1.00 88.56 224 TRP A C 1
ATOM 1811 O O . TRP A 1 224 ? -18.473 1.088 11.013 1.00 88.56 224 TRP A O 1
ATOM 1821 N N . ILE A 1 225 ? -18.889 0.429 13.132 1.00 87.69 225 ILE A N 1
ATOM 1822 C CA . ILE A 1 225 ? -20.230 -0.105 12.917 1.00 87.69 225 ILE A CA 1
ATOM 1823 C C . ILE A 1 225 ? -21.206 0.704 13.769 1.00 87.69 225 ILE A C 1
ATOM 1825 O O . ILE A 1 225 ? -21.298 0.547 14.990 1.00 87.69 225 ILE A O 1
ATOM 1829 N N . ALA A 1 226 ? -21.957 1.577 13.102 1.00 82.81 226 ALA A N 1
ATOM 1830 C CA . ALA A 1 226 ? -22.982 2.397 13.732 1.00 82.81 226 ALA A CA 1
ATOM 1831 C C . ALA A 1 226 ? -24.273 1.580 13.924 1.00 82.81 226 ALA A C 1
ATOM 1833 O O . ALA A 1 226 ? -25.176 1.639 13.090 1.00 82.81 226 ALA A O 1
ATOM 1834 N N . THR A 1 227 ? -24.360 0.818 15.015 1.00 81.81 227 THR A N 1
ATOM 1835 C CA . THR A 1 227 ? -25.571 0.082 15.413 1.00 81.81 227 THR A CA 1
ATOM 1836 C C . THR A 1 227 ? -25.950 0.359 16.871 1.00 81.81 227 THR A C 1
ATOM 1838 O O . THR A 1 227 ? -25.123 0.846 17.640 1.00 81.81 227 THR A O 1
ATOM 1841 N N . GLY A 1 228 ? -27.209 0.097 17.230 1.00 72.00 228 GLY A N 1
ATOM 1842 C CA . GLY A 1 228 ? -27.661 -0.026 18.623 1.00 72.00 228 GLY A CA 1
ATOM 1843 C C . GLY A 1 228 ? -27.826 -1.483 19.073 1.00 72.00 228 GLY A C 1
ATOM 1844 O O . GLY A 1 228 ? -28.077 -1.728 20.247 1.00 72.00 228 GLY A O 1
ATOM 1845 N N . ASP A 1 229 ? -27.684 -2.438 18.153 1.00 78.38 229 ASP A N 1
ATOM 1846 C CA . ASP A 1 229 ? -27.868 -3.859 18.438 1.00 78.38 229 ASP A CA 1
ATOM 1847 C C . ASP A 1 229 ? -26.617 -4.460 19.085 1.00 78.38 229 ASP A C 1
ATOM 1849 O O . ASP A 1 229 ? -25.484 -4.058 18.793 1.00 78.38 229 ASP A O 1
ATOM 1853 N N . GLN A 1 230 ? -26.807 -5.497 19.902 1.00 74.31 230 GLN A N 1
ATOM 1854 C CA . GLN A 1 230 ? -25.695 -6.338 20.329 1.00 74.31 230 GLN A CA 1
ATOM 1855 C C . GLN A 1 230 ? -25.198 -7.163 19.139 1.00 74.31 230 GLN A C 1
ATOM 1857 O O . GLN A 1 230 ? -25.870 -8.078 18.671 1.00 74.31 230 GLN A O 1
ATOM 1862 N N . ILE A 1 231 ? -24.005 -6.829 18.650 1.00 79.00 231 ILE A N 1
ATOM 1863 C CA . ILE A 1 231 ? -23.321 -7.613 17.624 1.00 79.00 231 ILE A CA 1
ATOM 1864 C C . ILE A 1 231 ? -22.630 -8.794 18.294 1.00 79.00 231 ILE A C 1
ATOM 1866 O O . ILE A 1 231 ? -21.793 -8.602 19.178 1.00 79.00 231 ILE A O 1
ATOM 1870 N N . ASP A 1 232 ? -22.954 -10.003 17.841 1.00 73.00 232 ASP A N 1
ATOM 1871 C CA . ASP A 1 232 ? -22.173 -11.181 18.189 1.00 73.00 232 ASP A CA 1
ATOM 1872 C C . ASP A 1 232 ? -20.904 -11.239 17.325 1.00 73.00 232 ASP A C 1
ATOM 1874 O O . ASP A 1 232 ? -20.964 -11.274 16.095 1.00 73.00 232 ASP A O 1
ATOM 1878 N N . VAL A 1 233 ? -19.753 -11.205 17.991 1.00 76.88 233 VAL A N 1
ATOM 1879 C CA . VAL A 1 233 ? -18.408 -11.335 17.404 1.00 76.88 233 VAL A CA 1
ATOM 1880 C C . VAL A 1 233 ? -17.773 -12.691 17.740 1.00 76.88 233 VAL A C 1
ATOM 1882 O O . VAL A 1 233 ? -16.608 -12.929 17.409 1.00 76.88 233 VAL A O 1
ATOM 1885 N N . LYS A 1 234 ? -18.520 -13.617 18.362 1.00 66.06 234 LYS A N 1
ATOM 1886 C CA . LYS A 1 234 ? -18.049 -14.981 18.636 1.00 66.06 234 LYS A CA 1
ATOM 1887 C C . LYS A 1 234 ? -17.634 -15.682 17.339 1.00 66.06 234 LYS A C 1
ATOM 1889 O O . LYS A 1 234 ? -18.356 -15.671 16.347 1.00 66.06 234 LYS A O 1
ATOM 1894 N N . GLY A 1 235 ? -16.451 -16.297 17.361 1.00 67.88 235 GLY A N 1
ATOM 1895 C CA . GLY A 1 235 ? -15.872 -16.995 16.207 1.00 67.88 235 GLY A CA 1
ATOM 1896 C C . GLY A 1 235 ? -15.106 -16.103 15.223 1.00 67.88 235 GLY A C 1
ATOM 1897 O O . GLY A 1 235 ? -14.669 -16.601 14.190 1.00 67.88 235 GLY A O 1
ATOM 1898 N N . THR A 1 236 ? -14.923 -14.814 15.527 1.00 80.19 236 THR A N 1
ATOM 1899 C CA . THR A 1 236 ? -13.989 -13.936 14.803 1.00 80.19 236 THR A CA 1
ATOM 1900 C C . THR A 1 236 ? -12.654 -13.816 15.542 1.00 80.19 236 THR A C 1
ATOM 1902 O O . THR A 1 236 ? -12.590 -14.023 16.752 1.00 80.19 236 THR A O 1
ATOM 1905 N N . ASP A 1 237 ? -11.596 -13.420 14.831 1.00 84.44 237 ASP A N 1
ATOM 1906 C CA . ASP A 1 237 ? -10.271 -13.138 15.414 1.00 84.44 237 ASP A CA 1
ATOM 1907 C C . ASP A 1 237 ? -10.216 -11.805 16.197 1.00 84.44 237 ASP A C 1
ATOM 1909 O O . ASP A 1 237 ? -9.142 -11.356 16.606 1.00 84.44 237 ASP A O 1
ATOM 1913 N N . LEU A 1 238 ? -11.360 -11.137 16.381 1.00 88.31 238 LEU A N 1
ATOM 1914 C CA . LEU A 1 238 ? -11.464 -9.870 17.095 1.00 88.31 238 LEU A CA 1
ATOM 1915 C C . LEU A 1 238 ? -11.366 -10.090 18.607 1.00 88.31 238 LEU A C 1
ATOM 1917 O O . LEU A 1 238 ? -12.126 -10.872 19.179 1.00 88.31 238 LEU A O 1
ATOM 1921 N N . LYS A 1 239 ? -10.487 -9.341 19.277 1.00 88.19 239 LYS A N 1
ATOM 1922 C CA . LYS A 1 239 ? -10.383 -9.348 20.744 1.00 88.19 239 LYS A CA 1
ATOM 1923 C C . LYS A 1 239 ? -10.882 -8.029 21.301 1.00 88.19 239 LYS A C 1
ATOM 1925 O O . LYS A 1 239 ? -10.515 -6.960 20.817 1.00 88.19 239 LYS A O 1
ATOM 1930 N N . GLU A 1 240 ? -11.739 -8.099 22.310 1.00 87.81 240 GLU A N 1
ATOM 1931 C CA . GLU A 1 240 ? -12.240 -6.903 22.979 1.00 87.81 240 GLU A CA 1
ATOM 1932 C C . GLU A 1 240 ? -11.111 -6.220 23.753 1.00 87.81 240 GLU A C 1
ATOM 1934 O O . GLU A 1 240 ? -10.330 -6.880 24.443 1.00 87.81 240 GLU A O 1
ATOM 1939 N N . ILE A 1 241 ? -11.020 -4.897 23.632 1.00 88.31 241 ILE A N 1
ATOM 1940 C CA . ILE A 1 241 ? -10.058 -4.083 24.367 1.00 88.31 241 ILE A CA 1
ATOM 1941 C C . ILE A 1 241 ? -10.778 -3.024 25.191 1.00 88.31 241 ILE A C 1
ATOM 1943 O O . ILE A 1 241 ? -11.643 -2.295 24.711 1.00 88.31 241 ILE A O 1
ATOM 1947 N N . THR A 1 242 ? -10.385 -2.919 26.457 1.00 76.75 242 THR A N 1
ATOM 1948 C CA . THR A 1 242 ? -10.951 -1.951 27.404 1.00 76.75 242 THR A CA 1
ATOM 1949 C C . THR A 1 242 ? -10.215 -0.615 27.375 1.00 76.75 242 THR A C 1
ATOM 1951 O O . THR A 1 242 ? -10.818 0.429 27.638 1.00 76.75 242 THR A O 1
ATOM 1954 N N . LEU A 1 243 ? -8.928 -0.632 27.013 1.00 77.88 243 LEU A N 1
ATOM 1955 C CA . LEU A 1 243 ? -8.055 0.535 27.024 1.00 77.88 243 LEU A CA 1
ATOM 1956 C C . LEU A 1 243 ? -7.493 0.811 25.625 1.00 77.88 243 LEU A C 1
ATOM 1958 O O . LEU A 1 243 ? -6.806 -0.023 25.038 1.00 77.88 243 LEU A O 1
ATOM 1962 N N . LEU A 1 244 ? -7.773 2.006 25.109 1.00 84.25 244 LEU A N 1
ATOM 1963 C CA . LEU A 1 244 ? -7.183 2.542 23.887 1.00 84.25 244 LEU A CA 1
ATOM 1964 C C . LEU A 1 244 ? -6.514 3.869 24.251 1.00 84.25 244 LEU A C 1
ATOM 1966 O O . LEU A 1 244 ? -7.179 4.758 24.777 1.00 84.25 244 LEU A O 1
ATOM 1970 N N . SER A 1 245 ? -5.216 4.017 23.982 1.00 84.62 245 SER A N 1
ATOM 1971 C CA . SER A 1 245 ? -4.424 5.168 24.457 1.00 84.62 245 SER A CA 1
ATOM 1972 C C . SER A 1 245 ? -4.936 6.539 24.001 1.00 84.62 245 SER A C 1
ATOM 1974 O O . SER A 1 245 ? -4.645 7.537 24.650 1.00 84.62 245 SER A O 1
ATOM 1976 N N . TYR A 1 246 ? -5.692 6.581 22.902 1.00 86.31 246 TYR A N 1
ATOM 1977 C CA . TYR A 1 246 ? -6.294 7.774 22.293 1.00 86.31 246 TYR A CA 1
ATOM 1978 C C . TYR A 1 246 ? -7.832 7.709 22.308 1.00 86.31 246 TYR A C 1
ATOM 1980 O O . TYR A 1 246 ? -8.494 8.252 21.423 1.00 86.31 246 TYR A O 1
ATOM 1988 N N . LYS A 1 247 ? -8.424 6.991 23.277 1.00 85.12 247 LYS A N 1
ATOM 1989 C CA . LYS A 1 247 ? -9.885 6.842 23.399 1.00 85.12 247 LYS A CA 1
ATOM 1990 C C . LYS A 1 247 ? -10.595 8.198 23.450 1.00 85.12 247 LYS A C 1
ATOM 1992 O O . LYS A 1 247 ? -11.606 8.366 22.774 1.00 85.12 247 LYS A O 1
ATOM 1997 N N . ASP A 1 248 ? -10.025 9.146 24.190 1.00 83.56 248 ASP A N 1
ATOM 1998 C CA . ASP A 1 248 ? -10.559 10.503 24.366 1.00 83.56 248 ASP A CA 1
ATOM 1999 C C . ASP A 1 248 ? -10.604 11.283 23.038 1.00 83.56 248 ASP A C 1
ATOM 2001 O O . ASP A 1 248 ? -11.489 12.102 22.815 1.00 83.56 248 ASP A O 1
ATOM 2005 N N . ASP A 1 249 ? -9.699 10.974 22.106 1.00 84.25 249 ASP A N 1
ATOM 2006 C CA . ASP A 1 249 ? -9.604 11.641 20.806 1.00 84.25 249 ASP A CA 1
ATOM 2007 C C . ASP A 1 249 ? -10.422 10.957 19.709 1.00 84.25 249 ASP A C 1
ATOM 2009 O O . ASP A 1 249 ? -10.400 11.401 18.555 1.00 84.25 249 ASP A O 1
ATOM 2013 N N . LEU A 1 250 ? -11.166 9.890 20.029 1.00 83.06 250 LEU A N 1
ATOM 2014 C CA . LEU A 1 250 ? -11.952 9.168 19.032 1.00 83.06 250 LEU A CA 1
ATOM 2015 C C . LEU A 1 250 ? -12.986 10.062 18.344 1.00 83.06 250 LEU A C 1
ATOM 2017 O O . LEU A 1 250 ? -13.404 9.745 17.231 1.00 83.06 250 LEU A O 1
ATOM 2021 N N . ASP A 1 251 ? -13.450 11.133 18.987 1.00 82.75 251 ASP A N 1
ATOM 2022 C CA . ASP A 1 251 ? -14.437 12.075 18.434 1.00 82.75 251 ASP A CA 1
ATOM 2023 C C . ASP A 1 251 ? -13.912 12.866 17.238 1.00 82.75 251 ASP A C 1
ATOM 2025 O O . ASP A 1 251 ? -14.689 13.268 16.375 1.00 82.75 251 ASP A O 1
ATOM 2029 N N . HIS A 1 252 ? -12.591 12.966 17.092 1.00 81.25 252 HIS A N 1
ATOM 2030 C CA . HIS A 1 252 ? -11.979 13.539 15.900 1.00 81.25 252 HIS A CA 1
ATOM 2031 C C . HIS A 1 252 ? -12.157 12.662 14.654 1.00 81.25 252 HIS A C 1
ATOM 2033 O O . HIS A 1 252 ? -12.021 13.176 13.540 1.00 81.25 252 HIS A O 1
ATOM 2039 N N . PHE A 1 253 ? -12.431 11.363 14.810 1.00 78.94 253 PHE A N 1
ATOM 2040 C CA . PHE A 1 253 ? -12.716 10.457 13.700 1.00 78.94 253 PHE A CA 1
ATOM 2041 C C . PHE A 1 253 ? -14.215 10.463 13.400 1.00 78.94 253 PHE A C 1
ATOM 2043 O O . PHE A 1 253 ? -15.007 9.732 13.994 1.00 78.94 253 PHE A O 1
ATOM 2050 N N . GLU A 1 254 ? -14.602 11.312 12.456 1.00 70.06 254 GLU A N 1
ATOM 2051 C CA . GLU A 1 254 ? -15.988 11.451 12.028 1.00 70.06 254 GLU A CA 1
ATOM 2052 C C . GLU A 1 254 ? -16.344 10.445 10.929 1.00 70.06 254 GLU A C 1
ATOM 2054 O O . GLU A 1 254 ? -15.540 10.114 10.050 1.00 70.06 254 GLU A O 1
ATOM 2059 N N . LYS A 1 255 ? -17.613 10.025 10.912 1.00 64.06 255 LYS A N 1
ATOM 2060 C CA . LYS A 1 255 ? -18.174 9.309 9.764 1.00 64.06 255 LYS A CA 1
ATOM 2061 C C . LYS A 1 255 ? -18.006 10.172 8.518 1.00 64.06 255 LYS A C 1
ATOM 2063 O O . LYS A 1 255 ? -18.318 11.357 8.549 1.00 64.06 255 LYS A O 1
ATOM 2068 N N . TYR A 1 256 ? -17.559 9.566 7.421 1.00 63.03 256 TYR A N 1
ATOM 2069 C CA . TYR A 1 256 ? -17.386 10.208 6.107 1.00 63.03 256 TYR A CA 1
ATOM 2070 C C . TYR A 1 256 ? -16.175 11.142 5.952 1.00 63.03 256 TYR A C 1
ATOM 2072 O O . TYR A 1 256 ? -15.885 11.543 4.826 1.00 63.03 256 TYR A O 1
ATOM 2080 N N . HIS A 1 257 ? -15.417 11.414 7.017 1.00 70.06 257 HIS A N 1
ATOM 2081 C CA . HIS A 1 257 ? -14.172 12.177 6.945 1.00 70.06 257 HIS A CA 1
ATOM 2082 C C . HIS A 1 257 ? -12.996 11.285 7.313 1.00 70.06 257 HIS A C 1
ATOM 2084 O O . HIS A 1 257 ? -12.634 11.162 8.478 1.00 70.06 257 HIS A O 1
ATOM 2090 N N . PHE A 1 258 ? -12.376 10.669 6.305 1.00 76.19 258 PHE A N 1
ATOM 2091 C CA . PHE A 1 258 ? -11.211 9.826 6.545 1.00 76.19 258 PHE A CA 1
ATOM 2092 C C . PHE A 1 258 ? -10.039 10.695 7.022 1.00 76.19 258 PHE A C 1
ATOM 2094 O O . PHE A 1 258 ? -9.471 11.481 6.252 1.00 76.19 258 PHE A O 1
ATOM 2101 N N . ARG A 1 259 ? -9.683 10.567 8.304 1.00 82.44 259 ARG A N 1
ATOM 2102 C CA . ARG A 1 259 ? -8.586 11.322 8.926 1.00 82.44 259 ARG A CA 1
ATOM 2103 C C . ARG A 1 259 ? -7.406 10.422 9.257 1.00 82.44 259 ARG A C 1
ATOM 2105 O O . ARG A 1 259 ? -7.568 9.254 9.597 1.00 82.44 259 ARG A O 1
ATOM 2112 N N . SER A 1 260 ? -6.212 10.991 9.165 1.00 85.56 260 SER A N 1
ATOM 2113 C CA . SER A 1 260 ? -4.993 10.425 9.730 1.00 85.56 260 SER A CA 1
ATOM 2114 C C . SER A 1 260 ? -4.551 11.307 10.880 1.00 85.56 260 SER A C 1
ATOM 2116 O O . SER A 1 260 ? -4.177 12.462 10.665 1.00 85.56 260 SER A O 1
ATOM 2118 N N . LEU A 1 261 ? -4.592 10.754 12.086 1.00 86.38 261 LEU A N 1
ATOM 2119 C CA . LEU A 1 261 ? -4.136 11.425 13.296 1.00 86.38 261 LEU A CA 1
ATOM 2120 C C . LEU A 1 261 ? -2.819 10.799 13.741 1.00 86.38 261 LEU A C 1
ATOM 2122 O O . LEU A 1 261 ? -2.701 9.573 13.784 1.00 86.38 261 LEU A O 1
ATOM 2126 N N . THR A 1 262 ? -1.830 11.631 14.052 1.00 87.00 262 THR A N 1
ATOM 2127 C CA . THR A 1 262 ? -0.569 11.163 14.636 1.00 87.00 262 THR A CA 1
ATOM 2128 C C . THR A 1 262 ? -0.550 11.521 16.102 1.00 87.00 262 THR A C 1
ATOM 2130 O O . THR A 1 262 ? -0.742 12.686 16.447 1.00 87.00 262 THR A O 1
ATOM 2133 N N . PHE A 1 263 ? -0.244 10.539 16.931 1.00 88.06 263 PHE A N 1
ATOM 2134 C CA . PHE A 1 263 ? -0.130 10.680 18.365 1.00 88.06 263 PHE A CA 1
ATOM 2135 C C . PHE A 1 263 ? 1.290 10.373 18.831 1.00 88.06 263 PHE A C 1
ATOM 2137 O O . PHE A 1 263 ? 2.004 9.598 18.191 1.00 88.06 263 PHE A O 1
ATOM 2144 N N . GLN A 1 264 ? 1.678 10.944 19.963 1.00 87.38 264 GLN A N 1
ATOM 2145 C CA . GLN A 1 264 ? 2.857 10.552 20.723 1.00 87.38 264 GLN A CA 1
ATOM 2146 C C . GLN A 1 264 ? 2.407 9.866 22.007 1.00 87.38 264 GLN A C 1
ATOM 2148 O O . GLN A 1 264 ? 1.631 10.433 22.769 1.00 87.38 264 GLN A O 1
ATOM 2153 N N . VAL A 1 265 ? 2.855 8.634 22.234 1.00 83.06 265 VAL A N 1
ATOM 2154 C CA . VAL A 1 265 ? 2.521 7.896 23.457 1.00 83.06 265 VAL A CA 1
ATOM 2155 C C . VAL A 1 265 ? 3.567 8.229 24.515 1.00 83.06 265 VAL A C 1
ATOM 2157 O O . VAL A 1 265 ? 4.743 7.918 24.334 1.00 83.06 265 VAL A O 1
ATOM 2160 N N . GLY A 1 266 ? 3.151 8.891 25.596 1.00 72.94 266 GLY A N 1
ATOM 2161 C CA . GLY A 1 266 ? 4.030 9.195 26.728 1.00 72.94 266 GLY A CA 1
ATOM 2162 C C . GLY A 1 266 ? 4.237 7.990 27.654 1.00 72.94 266 GLY A C 1
ATOM 2163 O O . GLY A 1 266 ? 3.503 7.004 27.580 1.00 72.94 266 GLY A O 1
ATOM 2164 N N . ARG A 1 267 ? 5.187 8.087 28.598 1.00 63.31 267 ARG A N 1
ATOM 2165 C CA . ARG A 1 267 ? 5.522 7.022 29.579 1.00 63.31 267 ARG A CA 1
ATOM 2166 C C . ARG A 1 267 ? 4.341 6.462 30.372 1.00 63.31 267 ARG A C 1
ATOM 2168 O O . ARG A 1 267 ? 4.397 5.326 30.824 1.00 63.31 267 ARG A O 1
ATOM 2175 N N . MET A 1 268 ? 3.281 7.252 30.546 1.00 64.00 268 MET A N 1
ATOM 2176 C CA . MET A 1 268 ? 2.062 6.854 31.262 1.00 64.00 268 MET A CA 1
ATOM 2177 C C . MET A 1 268 ? 1.026 6.145 30.367 1.00 64.00 268 MET A C 1
ATOM 2179 O O . MET A 1 268 ? -0.090 5.889 30.806 1.00 64.00 268 MET A O 1
ATOM 2183 N N . GLY A 1 269 ? 1.356 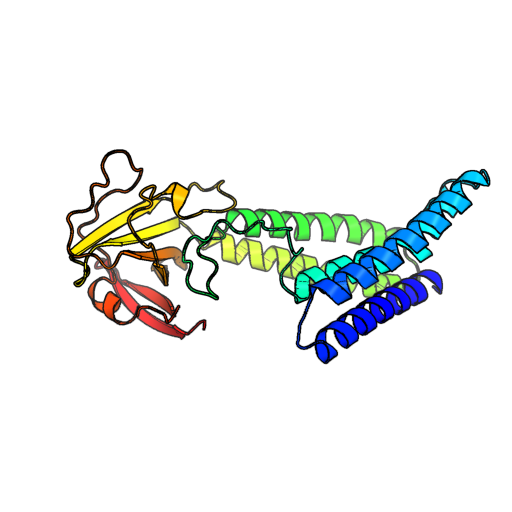5.848 29.104 1.00 66.50 269 GLY A N 1
ATOM 2184 C CA . GLY A 1 269 ? 0.488 5.123 28.167 1.00 66.50 269 GLY A CA 1
ATOM 2185 C C . GLY A 1 269 ? -0.633 5.958 27.537 1.00 66.50 269 GLY A C 1
ATOM 2186 O O . GLY A 1 269 ? -1.363 5.446 26.684 1.00 66.50 269 GLY A O 1
ATOM 2187 N N . LYS A 1 270 ? -0.758 7.238 27.916 1.00 78.25 270 LYS A N 1
ATOM 2188 C CA . LYS A 1 270 ? -1.677 8.199 27.294 1.00 78.25 270 LYS A CA 1
ATOM 2189 C C . LYS A 1 270 ? -1.069 8.753 26.004 1.00 78.25 270 LYS A C 1
ATOM 2191 O O . LYS A 1 270 ? 0.122 9.066 25.956 1.00 78.25 270 LYS A O 1
ATOM 2196 N N . ALA A 1 271 ? -1.887 8.831 24.959 1.00 81.19 271 ALA A N 1
ATOM 2197 C CA . ALA A 1 271 ? -1.499 9.358 23.661 1.00 81.19 271 ALA A CA 1
ATOM 2198 C C . ALA A 1 271 ? -1.840 10.854 23.571 1.00 81.19 271 ALA A C 1
ATOM 2200 O O . ALA A 1 271 ? -2.965 11.246 23.862 1.00 81.19 271 ALA A O 1
ATOM 2201 N N . GLU A 1 272 ? -0.881 11.677 23.158 1.00 82.44 272 GLU A N 1
ATOM 2202 C CA . GLU A 1 272 ? -1.071 13.106 22.899 1.00 82.44 272 GLU A CA 1
ATOM 2203 C C . GLU A 1 272 ? -1.135 13.357 21.392 1.00 82.44 272 GLU A C 1
ATOM 2205 O O . GLU A 1 272 ? -0.283 12.882 20.635 1.00 82.44 272 GLU A O 1
ATOM 2210 N N . LEU A 1 273 ? -2.152 14.086 20.931 1.00 83.06 273 LEU A N 1
ATOM 2211 C CA . LEU A 1 273 ? -2.339 14.388 19.514 1.00 83.06 273 LEU A CA 1
ATOM 2212 C C . LEU A 1 273 ? -1.275 15.385 19.024 1.00 83.06 273 LEU A C 1
ATOM 2214 O O . LEU A 1 273 ? -1.246 16.536 19.444 1.00 83.06 273 LEU A O 1
ATOM 2218 N N . LEU A 1 274 ? -0.439 14.963 18.074 1.00 81.25 274 LEU A N 1
ATOM 2219 C CA . LEU A 1 274 ? 0.575 15.818 17.448 1.00 81.25 274 LEU A CA 1
ATOM 2220 C C . LEU A 1 274 ? 0.062 16.499 16.181 1.00 81.25 274 LEU A C 1
ATOM 2222 O O . LEU A 1 274 ? 0.333 17.669 15.931 1.00 81.25 274 LEU A O 1
ATOM 2226 N N . THR A 1 275 ? -0.610 15.739 15.315 1.00 80.12 275 THR A N 1
ATOM 2227 C CA . THR A 1 275 ? -1.065 16.243 14.011 1.00 80.12 275 THR A CA 1
ATOM 2228 C C . THR A 1 275 ? -2.401 15.644 13.623 1.00 80.12 275 THR A C 1
ATOM 2230 O O . THR A 1 275 ? -2.633 14.445 13.780 1.00 80.12 275 THR A O 1
ATOM 2233 N N . ASN A 1 276 ? -3.251 16.486 13.040 1.00 82.00 276 ASN A N 1
ATOM 2234 C CA . ASN A 1 276 ? -4.532 16.106 12.468 1.00 82.00 276 ASN A CA 1
ATOM 2235 C C . ASN A 1 276 ? -4.521 16.408 10.969 1.00 82.00 276 ASN A C 1
ATOM 2237 O O . ASN A 1 276 ? -4.443 17.568 10.564 1.00 82.00 276 ASN A O 1
ATOM 2241 N N . LYS A 1 277 ? -4.571 15.362 10.138 1.00 77.12 277 LYS A N 1
ATOM 2242 C CA . LYS A 1 277 ? -4.600 15.500 8.683 1.00 77.12 277 LYS A CA 1
ATOM 2243 C C . LYS A 1 277 ? -5.858 14.861 8.111 1.00 77.12 277 LYS A C 1
ATOM 2245 O O . LYS A 1 277 ? -6.044 13.645 8.177 1.00 77.12 277 LYS A O 1
ATOM 2250 N N . ARG A 1 278 ? -6.692 15.669 7.460 1.00 70.56 278 ARG A N 1
ATOM 2251 C CA . ARG A 1 278 ? -7.793 15.176 6.627 1.00 70.56 278 ARG A CA 1
ATOM 2252 C C . ARG A 1 278 ? -7.226 14.631 5.319 1.00 70.56 278 ARG A C 1
ATOM 2254 O O . ARG A 1 278 ? -6.463 15.319 4.644 1.00 70.56 278 ARG A O 1
ATOM 2261 N N . ILE A 1 279 ? -7.553 13.384 4.985 1.00 62.72 279 ILE A N 1
ATOM 2262 C CA . ILE A 1 279 ? -7.024 12.732 3.781 1.00 62.72 279 ILE A CA 1
ATOM 2263 C C . ILE A 1 279 ? -7.968 12.928 2.592 1.00 62.72 279 ILE A C 1
ATOM 2265 O O . ILE A 1 279 ? -7.461 13.014 1.476 1.00 62.72 279 ILE A O 1
ATOM 2269 N N . LYS A 1 280 ? -9.286 13.060 2.819 1.00 55.47 280 LYS A N 1
ATOM 2270 C CA . LYS A 1 280 ? -10.331 13.392 1.831 1.00 55.47 280 LYS A CA 1
ATOM 2271 C C . LYS A 1 280 ? -11.528 14.070 2.508 1.00 55.47 280 LYS A C 1
ATOM 2273 O O . LYS A 1 280 ? -11.821 13.743 3.678 1.00 55.47 280 LYS A O 1
#